Protein AF-A0A956R463-F1 (afdb_monomer_lite)

pLDDT: mean 82.13, std 21.45, range [27.27, 98.62]

Structure (mmCIF, N/CA/C/O backbone):
data_AF-A0A956R463-F1
#
_entry.id   AF-A0A956R463-F1
#
loop_
_atom_site.group_PDB
_atom_site.id
_atom_site.type_symbol
_atom_site.label_atom_id
_atom_site.label_alt_id
_atom_site.label_comp_id
_atom_site.label_asym_id
_atom_site.label_entity_id
_atom_site.label_seq_id
_atom_site.pdbx_PDB_ins_code
_atom_site.Cartn_x
_atom_site.Cartn_y
_atom_site.Cartn_z
_atom_site.occupancy
_atom_site.B_iso_or_equiv
_atom_site.auth_seq_id
_atom_site.auth_comp_id
_atom_site.auth_asym_id
_atom_site.auth_atom_id
_atom_site.pdbx_PDB_model_num
ATOM 1 N N . MET A 1 1 ? -8.756 42.811 19.055 1.00 34.25 1 MET A N 1
ATOM 2 C CA . MET A 1 1 ? -9.278 44.014 18.376 1.00 34.25 1 MET A CA 1
ATOM 3 C C . MET A 1 1 ? -8.684 44.028 16.980 1.00 34.25 1 MET A C 1
ATOM 5 O O . MET A 1 1 ? -7.535 43.642 16.830 1.00 34.25 1 MET A O 1
ATOM 9 N N . LEU A 1 2 ? -9.535 44.358 16.018 1.00 28.55 2 LEU A N 1
ATOM 10 C CA . LEU A 1 2 ? -9.405 44.335 14.563 1.00 28.55 2 LEU A CA 1
ATOM 11 C C . LEU A 1 2 ? -8.032 44.661 13.921 1.00 28.55 2 LEU A C 1
ATOM 13 O O . LEU A 1 2 ? -7.407 45.658 14.258 1.00 28.55 2 LEU A O 1
ATOM 17 N N . THR A 1 3 ? -7.716 43.845 12.905 1.00 27.41 3 THR A N 1
ATOM 18 C CA . THR A 1 3 ? -7.477 44.202 11.484 1.00 27.41 3 THR A CA 1
ATOM 19 C C . THR A 1 3 ? -6.174 44.887 11.031 1.00 27.41 3 THR A C 1
ATOM 21 O O . THR A 1 3 ? -5.878 46.024 11.374 1.00 27.41 3 THR A O 1
ATOM 24 N N . PHE A 1 4 ? -5.477 44.130 10.165 1.00 37.19 4 PHE A N 1
ATOM 25 C CA . PHE A 1 4 ? -4.727 44.429 8.927 1.00 37.19 4 PHE A CA 1
ATOM 26 C C . PHE A 1 4 ? -4.435 45.884 8.510 1.00 37.19 4 PHE A C 1
ATOM 28 O O . PHE A 1 4 ? -5.341 46.708 8.443 1.00 37.19 4 PHE A O 1
ATOM 35 N N . ALA A 1 5 ? -3.208 46.124 8.013 1.00 34.56 5 ALA A N 1
ATOM 36 C CA . ALA A 1 5 ? -2.881 46.174 6.567 1.00 34.56 5 ALA A CA 1
ATOM 37 C C . ALA A 1 5 ? -1.621 47.020 6.278 1.00 34.56 5 ALA A C 1
ATOM 39 O O . ALA A 1 5 ? -1.562 48.156 6.733 1.00 34.56 5 ALA A O 1
ATOM 40 N N . VAL A 1 6 ? -0.697 46.505 5.449 1.00 34.16 6 VAL A N 1
ATOM 41 C CA . VAL A 1 6 ? 0.136 47.218 4.439 1.00 34.16 6 VAL A CA 1
ATOM 42 C C . VAL A 1 6 ? 0.657 46.128 3.476 1.00 34.16 6 VAL A C 1
ATOM 44 O O . VAL A 1 6 ? 1.004 45.059 3.962 1.00 34.16 6 VAL A O 1
ATOM 47 N N . GLY A 1 7 ? 0.765 46.234 2.150 1.00 30.44 7 GLY A N 1
ATOM 48 C CA . GLY A 1 7 ? 0.534 47.268 1.133 1.00 30.44 7 GLY A CA 1
ATOM 49 C C . GLY A 1 7 ? 0.604 46.562 -0.243 1.00 30.44 7 GLY A C 1
ATOM 50 O O . GLY A 1 7 ? 1.206 45.501 -0.354 1.00 30.44 7 GLY A O 1
ATOM 51 N N . ALA A 1 8 ? -0.210 46.957 -1.220 1.00 33.50 8 ALA A N 1
ATOM 52 C CA . ALA A 1 8 ? 0.058 47.986 -2.234 1.00 33.50 8 ALA A CA 1
ATOM 53 C C . ALA A 1 8 ? 0.788 47.450 -3.487 1.00 33.50 8 ALA A C 1
ATOM 55 O O . ALA A 1 8 ? 1.978 47.155 -3.451 1.00 33.50 8 ALA A O 1
ATOM 56 N N . CYS A 1 9 ? 0.070 47.446 -4.615 1.00 30.03 9 CYS A N 1
ATOM 57 C CA . CYS A 1 9 ? 0.636 47.600 -5.953 1.00 30.03 9 CYS A CA 1
ATOM 58 C C . CYS A 1 9 ? -0.032 48.829 -6.578 1.00 30.03 9 CYS A C 1
ATOM 60 O O . CYS A 1 9 ? -1.258 48.899 -6.642 1.00 30.03 9 CYS A O 1
ATOM 62 N N . THR A 1 10 ? 0.769 49.800 -7.000 1.00 37.22 10 THR A N 1
ATOM 63 C CA . THR A 1 10 ? 0.340 50.911 -7.850 1.00 37.22 10 THR A CA 1
ATOM 64 C C . THR A 1 10 ? 1.183 50.865 -9.110 1.00 37.22 10 THR A C 1
ATOM 66 O O . THR A 1 10 ? 2.403 50.800 -9.000 1.00 37.22 10 THR A O 1
ATOM 69 N N . ASP A 1 11 ? 0.545 50.935 -10.272 1.00 35.34 11 ASP A N 1
ATOM 70 C CA . ASP A 1 11 ? 0.828 52.018 -11.207 1.00 35.34 11 ASP A CA 1
ATOM 71 C C . ASP A 1 11 ? -0.375 52.248 -12.127 1.00 35.34 11 ASP A C 1
ATOM 73 O O . AS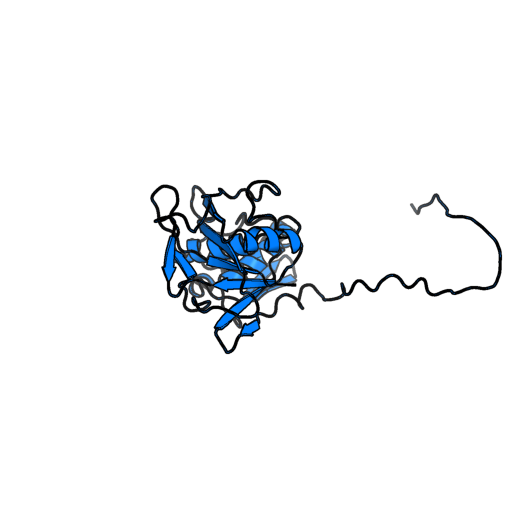P A 1 11 ? -1.105 51.335 -12.509 1.00 35.34 11 ASP A O 1
ATOM 77 N N . ASP A 1 12 ? -0.588 53.533 -12.363 1.00 38.62 12 ASP A N 1
ATOM 78 C CA . ASP A 1 12 ? -1.754 54.222 -12.895 1.00 38.62 12 ASP A CA 1
ATOM 79 C C . ASP A 1 12 ? -1.516 54.557 -14.373 1.00 38.62 12 ASP A C 1
ATOM 81 O O . ASP A 1 12 ? -0.477 55.125 -14.687 1.00 38.62 12 ASP A O 1
ATOM 85 N N . PHE A 1 13 ? -2.456 54.220 -15.262 1.00 36.94 13 PHE A N 1
ATOM 86 C CA . PHE A 1 13 ? -2.817 55.013 -16.447 1.00 36.94 13 PHE A CA 1
ATOM 87 C C . PHE A 1 13 ? -4.199 54.552 -16.930 1.00 36.94 13 PHE A C 1
ATOM 89 O O . PHE A 1 13 ? -4.360 53.480 -17.512 1.00 36.94 13 PHE A O 1
ATOM 96 N N . GLY A 1 14 ? -5.205 55.374 -16.633 1.00 39.56 14 GLY A N 1
ATOM 97 C CA . GLY A 1 14 ? -6.619 55.060 -16.800 1.00 39.56 14 GLY A CA 1
ATOM 98 C C . GLY A 1 14 ? -7.115 54.846 -18.232 1.00 39.56 14 GLY A C 1
ATOM 99 O O . GLY A 1 14 ? -6.913 55.684 -19.111 1.00 39.56 14 GLY A O 1
ATOM 100 N N . VAL A 1 15 ? -7.880 53.763 -18.380 1.00 36.75 15 VAL A N 1
ATOM 101 C CA . VAL A 1 15 ? -9.189 53.655 -19.051 1.00 36.75 15 VAL A CA 1
ATOM 102 C C . VAL A 1 15 ? -9.993 52.634 -18.214 1.00 36.75 15 VAL A C 1
ATOM 104 O O . VAL A 1 15 ? -9.395 51.702 -17.686 1.00 36.75 15 VAL A O 1
ATOM 107 N N . ASP A 1 16 ? -11.297 52.861 -18.019 1.00 36.81 16 ASP A N 1
ATOM 108 C CA . ASP A 1 16 ? -12.238 52.057 -17.205 1.00 36.81 16 ASP A CA 1
ATOM 109 C C . ASP A 1 16 ? -12.167 50.517 -17.415 1.00 36.81 16 ASP A C 1
ATOM 111 O O . ASP A 1 16 ? -11.658 50.059 -18.440 1.00 36.81 16 ASP A O 1
ATOM 115 N N . PRO A 1 17 ? -12.650 49.715 -16.436 1.00 41.72 17 PRO A N 1
ATOM 116 C CA . PRO A 1 17 ? -12.012 48.475 -16.003 1.00 41.72 17 PRO A CA 1
ATOM 117 C C . PRO A 1 17 ? -12.491 47.220 -16.745 1.00 41.72 17 PRO A C 1
ATOM 119 O O . PRO A 1 17 ? -13.556 47.205 -17.350 1.00 41.72 17 PRO A O 1
ATOM 122 N N . GLU A 1 18 ? -11.698 46.161 -16.561 1.00 46.16 18 GLU A N 1
ATOM 123 C CA . GLU A 1 18 ? -11.842 44.770 -17.024 1.00 46.16 18 GLU A CA 1
ATOM 124 C C . GLU A 1 18 ? -11.155 44.446 -18.359 1.00 46.16 18 GLU A C 1
ATOM 126 O O . GLU A 1 18 ? -11.778 44.374 -19.416 1.00 46.16 18 GLU A O 1
ATOM 131 N N . PRO A 1 19 ? -9.863 44.091 -18.320 1.00 36.53 19 PRO A N 1
ATOM 132 C CA . PRO A 1 19 ? -9.440 42.831 -18.880 1.00 36.53 19 PRO A CA 1
ATOM 133 C C . PRO A 1 19 ? -9.610 41.763 -17.798 1.00 36.53 19 PRO A C 1
ATOM 135 O O . PRO A 1 19 ? -9.016 41.849 -16.720 1.00 36.53 19 PRO A O 1
ATOM 138 N N . GLU A 1 20 ? -10.437 40.768 -18.094 1.00 42.28 20 GLU A N 1
ATOM 139 C CA . GLU A 1 20 ? -10.337 39.441 -17.506 1.00 42.28 20 GLU A CA 1
ATOM 140 C C . GLU A 1 20 ? -8.847 39.072 -17.491 1.00 42.28 20 GLU A C 1
ATOM 142 O O . GLU A 1 20 ? -8.223 38.830 -18.526 1.00 42.28 20 GLU A O 1
ATOM 147 N N . CYS A 1 21 ? -8.230 39.124 -16.310 1.00 33.53 21 CYS A N 1
ATOM 148 C CA . CYS A 1 21 ? -7.023 38.363 -16.081 1.00 33.53 21 CYS A CA 1
ATOM 149 C C . CYS A 1 21 ? -7.485 36.915 -16.176 1.00 33.53 21 CYS A C 1
ATOM 151 O O . CYS A 1 21 ? -7.942 36.362 -15.177 1.00 33.53 21 CYS A O 1
ATOM 153 N N . ASP A 1 22 ? -7.408 36.353 -17.384 1.00 33.19 22 ASP A N 1
ATOM 154 C CA . ASP A 1 22 ? -7.371 34.919 -17.636 1.00 33.19 22 ASP A CA 1
ATOM 155 C C . ASP A 1 22 ? -6.215 34.357 -16.801 1.00 33.19 22 ASP A C 1
ATOM 157 O O . ASP A 1 22 ? -5.077 34.177 -17.247 1.00 33.19 22 ASP A O 1
ATOM 161 N N . ALA A 1 23 ? -6.501 34.137 -15.522 1.00 34.78 23 ALA A N 1
ATOM 162 C CA . ALA A 1 23 ? -5.836 33.131 -14.747 1.00 34.78 23 ALA A CA 1
ATOM 163 C C . ALA A 1 23 ? -6.113 31.845 -15.511 1.00 34.78 23 ALA A C 1
ATOM 165 O O . ALA A 1 23 ? -7.257 31.407 -15.594 1.00 34.78 23 ALA A O 1
ATOM 166 N N . LEU A 1 24 ? -5.053 31.309 -16.118 1.00 31.05 24 LEU A N 1
ATOM 167 C CA . LEU A 1 24 ? -4.927 29.905 -16.468 1.00 31.05 24 LEU A CA 1
ATOM 168 C C . LEU A 1 24 ? -5.794 29.097 -15.508 1.00 31.05 24 LEU A C 1
ATOM 170 O O . LEU A 1 24 ? -5.459 28.992 -14.326 1.00 31.05 24 LEU A O 1
ATOM 174 N N . GLU A 1 25 ? -6.922 28.600 -16.011 1.00 29.89 25 GLU A N 1
ATOM 175 C CA . GLU A 1 25 ? -7.761 27.660 -15.294 1.00 29.89 25 GLU A CA 1
ATOM 176 C C . GLU A 1 25 ? -6.891 26.434 -15.021 1.00 29.89 25 GLU A C 1
ATOM 178 O O . GLU A 1 25 ? -6.767 25.513 -15.831 1.00 29.89 25 GLU A O 1
ATOM 183 N N . PHE A 1 26 ? -6.239 26.432 -13.861 1.00 30.80 26 PHE A N 1
ATOM 184 C CA . PHE A 1 26 ? -5.883 25.203 -13.196 1.00 30.80 26 PHE A CA 1
ATOM 185 C C . PHE A 1 26 ? -7.215 24.484 -13.016 1.00 30.80 26 PHE A C 1
ATOM 187 O O . PHE A 1 26 ? -8.065 24.914 -12.237 1.00 30.80 26 PHE A O 1
ATOM 194 N N . ARG A 1 27 ? -7.416 23.412 -13.785 1.00 34.59 27 ARG A N 1
ATOM 195 C CA . ARG A 1 27 ? -8.467 22.412 -13.578 1.00 34.59 27 ARG A CA 1
ATOM 196 C C . ARG A 1 27 ? -8.225 21.685 -12.246 1.00 34.59 27 ARG A C 1
ATOM 198 O O . ARG A 1 27 ? -7.971 20.490 -12.217 1.00 34.59 27 ARG A O 1
ATOM 205 N N . GLY A 1 28 ? -8.234 22.434 -11.152 1.00 37.50 28 GLY A N 1
ATOM 206 C CA . GLY A 1 28 ? -8.025 21.995 -9.781 1.00 37.50 28 GLY A CA 1
ATOM 207 C C . GLY A 1 28 ? -9.213 22.459 -8.959 1.00 37.50 28 GLY A C 1
ATOM 208 O O . GLY A 1 28 ? -9.111 23.389 -8.168 1.00 37.50 28 GLY A O 1
ATOM 209 N N . GLY A 1 29 ? -10.363 21.861 -9.242 1.00 27.27 29 GLY A N 1
ATOM 210 C CA . GLY A 1 29 ? -11.610 22.080 -8.517 1.00 27.27 29 GLY A CA 1
ATOM 211 C C . GLY A 1 29 ? -12.419 20.795 -8.373 1.00 27.27 29 GLY A C 1
ATOM 212 O O . GLY A 1 29 ? -13.628 20.873 -8.193 1.00 27.27 29 GLY A O 1
ATOM 213 N N . GLY A 1 30 ? -11.766 19.635 -8.490 1.00 28.91 30 GLY A N 1
ATOM 214 C CA . GLY A 1 30 ? -12.340 18.380 -8.028 1.00 28.91 30 GLY A CA 1
ATOM 215 C C . GLY A 1 30 ? -12.241 18.357 -6.509 1.00 28.91 30 GLY A C 1
ATOM 216 O O . GLY A 1 30 ? -11.185 18.640 -5.942 1.00 28.91 30 GLY A O 1
ATOM 217 N N . SER A 1 31 ? -13.353 18.075 -5.844 1.00 35.00 31 SER A N 1
ATOM 218 C CA . SER A 1 31 ? -13.329 17.653 -4.444 1.00 35.00 31 SER A CA 1
ATOM 219 C C . SER A 1 31 ? -12.374 16.454 -4.315 1.00 35.00 31 SER A C 1
ATOM 221 O O . SER A 1 31 ? -12.309 15.659 -5.249 1.00 35.00 31 SER A O 1
ATOM 223 N N . ALA A 1 32 ? -11.700 16.258 -3.174 1.00 39.81 32 ALA A N 1
ATOM 224 C CA . ALA A 1 32 ? -10.858 15.074 -2.881 1.00 39.81 32 ALA A CA 1
ATOM 225 C C . ALA A 1 32 ? -11.591 13.713 -3.041 1.00 39.81 32 ALA A C 1
ATOM 227 O O . ALA A 1 32 ? -11.034 12.641 -2.843 1.00 39.81 32 ALA A O 1
ATOM 228 N N . THR A 1 33 ? -12.879 13.761 -3.372 1.00 40.34 33 THR A N 1
ATOM 229 C CA . THR A 1 33 ? -13.778 12.652 -3.684 1.00 40.34 33 THR A CA 1
ATOM 230 C C . THR A 1 33 ? -13.789 12.256 -5.169 1.00 40.34 33 THR A C 1
ATOM 232 O O . THR A 1 33 ? -14.198 11.145 -5.470 1.00 40.34 33 THR A O 1
ATOM 235 N N . GLU A 1 34 ? -13.355 13.106 -6.111 1.00 40.47 34 GLU A N 1
ATOM 236 C CA . GLU A 1 34 ? -13.444 12.818 -7.564 1.00 40.47 34 GLU A CA 1
ATOM 237 C C . GLU A 1 34 ? -12.242 12.012 -8.108 1.00 40.47 34 GLU A C 1
ATOM 239 O O . GLU A 1 34 ? -12.313 11.413 -9.178 1.00 40.47 34 GLU A O 1
ATOM 244 N N . THR A 1 35 ? -11.139 11.952 -7.358 1.00 41.44 35 THR A N 1
ATOM 245 C CA . THR A 1 35 ? -9.895 11.213 -7.659 1.00 41.44 35 THR A CA 1
ATOM 246 C C . THR A 1 35 ? -9.824 9.832 -6.994 1.00 41.44 35 THR A C 1
ATOM 248 O O . THR A 1 35 ? -8.805 9.143 -7.088 1.00 41.44 35 THR A O 1
ATOM 251 N N . ARG A 1 36 ? -10.905 9.402 -6.332 1.00 51.25 36 ARG A N 1
ATOM 252 C CA . ARG A 1 36 ? -10.952 8.163 -5.538 1.00 51.25 36 ARG A CA 1
ATOM 253 C C . ARG A 1 36 ? -11.916 7.100 -6.054 1.00 51.25 36 ARG A C 1
ATOM 255 O O . ARG A 1 36 ? -11.929 6.008 -5.501 1.00 51.25 36 ARG A O 1
ATOM 262 N N . ASP A 1 37 ? -12.646 7.359 -7.138 1.00 46.94 37 ASP A N 1
ATOM 263 C CA . ASP 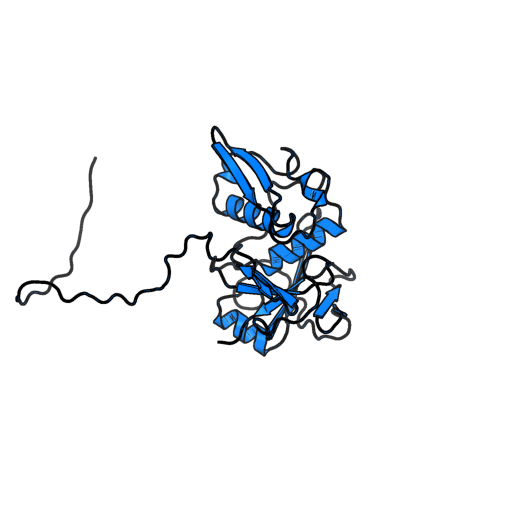A 1 37 ? -13.403 6.307 -7.817 1.00 46.94 37 ASP A CA 1
ATOM 264 C C . ASP A 1 37 ? -12.423 5.339 -8.506 1.00 46.94 37 ASP A C 1
ATOM 266 O O . ASP A 1 37 ? -11.712 5.745 -9.433 1.00 46.94 37 ASP A O 1
ATOM 270 N N . PRO A 1 38 ? -12.345 4.061 -8.088 1.00 55.41 38 PRO A N 1
ATOM 271 C CA . PRO A 1 38 ? -11.501 3.098 -8.756 1.00 55.41 38 PRO A CA 1
ATOM 272 C C . PRO A 1 38 ? -12.094 2.837 -10.134 1.00 55.41 38 PRO A C 1
ATOM 274 O O . PRO A 1 38 ? -13.245 2.416 -10.274 1.00 55.41 38 PRO A O 1
ATOM 277 N N . GLY A 1 39 ? -11.298 3.038 -11.175 1.00 57.91 39 GLY A N 1
ATOM 278 C CA . GLY A 1 39 ? -11.610 2.426 -12.453 1.00 57.91 39 GLY A CA 1
ATOM 279 C C . GLY A 1 39 ? -11.053 1.012 -12.475 1.00 57.91 39 GLY A C 1
ATOM 280 O O . GLY A 1 39 ? -9.852 0.793 -12.326 1.00 57.91 39 GLY A O 1
ATOM 281 N N . GLY A 1 40 ? -11.928 0.035 -12.679 1.00 56.31 40 GLY A N 1
ATOM 282 C CA . GLY A 1 40 ? -11.518 -1.258 -13.211 1.00 56.31 40 GLY A CA 1
ATOM 283 C C . GLY A 1 40 ? -11.502 -1.170 -14.731 1.00 56.31 40 GLY A C 1
ATOM 284 O O . GLY A 1 40 ? -12.496 -0.754 -15.332 1.00 56.31 40 GLY A O 1
ATOM 285 N N . ASP A 1 41 ? -10.398 -1.549 -15.368 1.00 53.41 41 ASP A N 1
ATOM 286 C CA . ASP A 1 41 ? -10.434 -1.802 -16.807 1.00 53.41 41 ASP A CA 1
ATOM 287 C C . ASP A 1 41 ? -11.215 -3.112 -17.047 1.00 53.41 41 ASP A C 1
ATOM 289 O O . ASP A 1 41 ? -10.903 -4.116 -16.395 1.00 53.41 41 ASP A O 1
ATOM 293 N N . PRO A 1 42 ? -12.219 -3.158 -17.947 1.00 51.16 42 PRO A N 1
ATOM 294 C CA . PRO A 1 42 ? -12.858 -4.416 -18.341 1.00 51.16 42 PRO A CA 1
ATOM 295 C C . PRO A 1 42 ? -11.862 -5.484 -18.827 1.00 51.16 42 PRO A C 1
ATOM 297 O O . PRO A 1 42 ? -12.167 -6.674 -18.721 1.00 51.16 42 PRO A O 1
ATOM 300 N N . ASP A 1 43 ? -10.685 -5.075 -19.312 1.00 49.72 43 ASP A N 1
ATOM 301 C CA . ASP A 1 43 ? -9.622 -5.959 -19.797 1.00 49.72 43 ASP A CA 1
ATOM 302 C C . ASP A 1 43 ? -8.544 -6.278 -18.732 1.00 49.72 43 ASP A C 1
ATOM 304 O O . ASP A 1 43 ? -7.651 -7.095 -18.979 1.00 49.72 43 ASP A O 1
ATOM 308 N N . GLY A 1 44 ? -8.663 -5.711 -17.522 1.00 54.06 44 GLY A N 1
ATOM 309 C CA . GLY A 1 44 ? -7.851 -6.045 -16.350 1.00 54.06 44 GLY A CA 1
ATOM 310 C C . GLY A 1 44 ? -7.012 -4.894 -15.779 1.00 54.06 44 GLY A C 1
ATOM 311 O O . GLY A 1 44 ? -6.462 -4.062 -16.497 1.00 54.06 44 GLY A O 1
ATOM 312 N N . GLY A 1 45 ? -6.869 -4.893 -14.452 1.00 63.69 45 GLY A N 1
ATOM 313 C CA . GLY A 1 45 ? -6.080 -3.925 -13.687 1.00 63.69 45 GLY A CA 1
ATOM 314 C C . GLY A 1 45 ? -6.952 -2.919 -12.932 1.00 63.69 45 GLY A C 1
ATOM 315 O O . GLY A 1 45 ? -7.859 -2.309 -13.498 1.00 63.69 45 GLY A O 1
ATOM 316 N N . LEU A 1 46 ? -6.657 -2.766 -11.641 1.00 83.38 46 LEU A N 1
ATOM 317 C CA . LEU A 1 46 ? -7.245 -1.763 -10.756 1.00 83.38 46 LEU A CA 1
ATOM 318 C C . LEU A 1 46 ? -6.399 -0.492 -10.822 1.00 83.38 46 LEU A C 1
ATOM 320 O O . LEU A 1 46 ? -5.174 -0.585 -10.759 1.00 83.38 46 LEU A O 1
ATOM 324 N N . TRP A 1 47 ? -7.013 0.684 -10.899 1.00 82.50 47 TRP A N 1
ATOM 325 C CA . TRP A 1 47 ? -6.304 1.942 -10.676 1.00 82.50 47 TRP A CA 1
ATOM 326 C C . TRP A 1 47 ? -7.053 2.855 -9.718 1.00 82.50 47 TRP A C 1
ATOM 328 O O . TRP A 1 47 ? -8.277 2.797 -9.628 1.00 82.50 47 TRP A O 1
ATOM 338 N N . LEU A 1 48 ? -6.302 3.665 -8.973 1.00 87.62 48 LEU A N 1
ATOM 339 C CA . LEU A 1 48 ? -6.825 4.545 -7.926 1.00 87.62 48 LEU A CA 1
ATOM 340 C C . LEU A 1 48 ? -5.822 5.651 -7.572 1.00 87.62 48 LEU A C 1
ATOM 342 O O . LEU A 1 48 ? -4.664 5.599 -7.994 1.00 87.62 48 LEU A O 1
ATOM 346 N N . GLY A 1 49 ? -6.266 6.651 -6.809 1.00 82.38 49 GLY A N 1
ATOM 347 C CA . GLY A 1 49 ? -5.430 7.756 -6.339 1.00 82.38 49 GLY A CA 1
ATOM 348 C C . GLY A 1 49 ? -4.460 7.365 -5.215 1.00 82.38 49 GLY A C 1
ATOM 349 O O . GLY A 1 49 ? -4.795 6.609 -4.292 1.00 82.38 49 GLY A O 1
ATOM 350 N N . ASN A 1 50 ? -3.242 7.896 -5.284 1.00 85.31 50 ASN A N 1
ATOM 351 C CA . ASN A 1 50 ? -2.307 7.962 -4.159 1.00 85.31 50 ASN A CA 1
ATOM 352 C C . ASN A 1 50 ? -2.406 9.325 -3.448 1.00 85.31 50 ASN A C 1
ATOM 354 O O . ASN A 1 50 ? -3.195 10.168 -3.855 1.00 85.31 50 ASN A O 1
ATOM 358 N N . GLY A 1 51 ? -1.570 9.549 -2.432 1.00 86.38 51 GLY A N 1
ATOM 359 C CA . GLY A 1 51 ? -1.506 10.841 -1.734 1.00 86.38 51 GLY A CA 1
ATOM 360 C C . GLY A 1 51 ? -1.222 10.730 -0.239 1.00 86.38 51 GLY A C 1
ATOM 361 O O . GLY A 1 51 ? -1.111 11.745 0.440 1.00 86.38 51 GLY A O 1
ATOM 362 N N . LEU A 1 52 ? -1.081 9.509 0.287 1.00 90.44 52 LEU A N 1
ATOM 363 C CA . LEU A 1 52 ? -0.756 9.286 1.689 1.00 90.44 52 LEU A CA 1
ATOM 364 C C . LEU A 1 52 ? 0.643 9.839 1.991 1.00 90.44 52 LEU A C 1
ATOM 366 O O . LEU A 1 52 ? 1.640 9.307 1.518 1.00 90.44 52 LEU A O 1
ATOM 370 N N . GLU A 1 53 ? 0.746 10.910 2.767 1.00 89.25 53 GLU A N 1
ATOM 371 C CA . GLU A 1 53 ? 2.050 11.532 3.040 1.00 89.25 53 GLU A CA 1
ATOM 372 C C . GLU A 1 53 ? 2.917 10.691 3.985 1.00 89.25 53 GLU A C 1
ATOM 374 O O . GLU A 1 53 ? 4.140 10.660 3.851 1.00 89.25 53 GLU A O 1
ATOM 379 N N . ASN A 1 54 ? 2.281 10.003 4.938 1.00 88.56 54 ASN A N 1
ATOM 380 C CA . ASN A 1 54 ? 2.944 9.211 5.965 1.00 88.56 54 ASN A CA 1
ATOM 381 C C . ASN A 1 54 ? 2.182 7.896 6.212 1.00 88.56 54 ASN A C 1
ATOM 383 O O . ASN A 1 54 ? 1.054 7.944 6.701 1.00 88.56 54 ASN A O 1
ATOM 387 N N . PRO A 1 55 ? 2.784 6.725 5.939 1.00 90.81 55 PRO A N 1
ATOM 388 C CA . PRO A 1 55 ? 2.143 5.430 6.150 1.00 90.81 55 PRO A CA 1
ATOM 389 C C . PRO A 1 55 ? 2.339 4.867 7.565 1.00 90.81 55 PRO A C 1
ATOM 391 O O . PRO A 1 55 ? 2.144 3.676 7.778 1.00 90.81 55 PRO A O 1
ATOM 394 N N . THR A 1 56 ? 2.767 5.670 8.540 1.00 90.06 56 THR A N 1
ATOM 395 C CA . THR A 1 56 ? 2.908 5.207 9.930 1.00 90.06 56 THR A CA 1
ATOM 396 C C . THR A 1 56 ? 1.538 4.885 10.516 1.00 90.06 56 THR A C 1
ATOM 398 O O . THR A 1 56 ? 0.698 5.765 10.609 1.00 90.06 56 THR A O 1
ATOM 401 N N . VAL A 1 57 ? 1.323 3.644 10.949 1.00 91.19 57 VAL A N 1
ATOM 402 C CA . VAL A 1 57 ? 0.010 3.094 11.343 1.00 91.19 57 VAL A CA 1
ATOM 403 C C . VAL A 1 57 ? -0.361 3.338 12.816 1.00 91.19 57 VAL A C 1
ATOM 405 O O . VAL A 1 57 ? -0.902 2.466 13.498 1.00 91.19 57 VAL A O 1
ATOM 408 N N . ASP A 1 58 ? -0.055 4.529 13.332 1.00 86.38 58 ASP A N 1
ATOM 409 C CA . ASP A 1 58 ? -0.350 4.883 14.723 1.00 86.38 58 ASP A CA 1
ATOM 410 C C . ASP A 1 58 ? -1.867 4.890 14.994 1.00 86.38 58 ASP A C 1
ATOM 412 O O . ASP A 1 58 ? -2.668 5.396 14.209 1.00 86.38 58 ASP A O 1
ATOM 416 N N . GLY A 1 59 ? -2.275 4.339 16.143 1.00 87.50 59 GLY A N 1
ATOM 417 C CA . GLY A 1 59 ? -3.686 4.294 16.553 1.00 87.50 59 GLY A CA 1
ATOM 418 C C . GLY A 1 59 ? -4.497 3.118 15.997 1.00 87.50 59 GLY A C 1
ATOM 419 O O . GLY A 1 59 ? -5.708 3.068 16.230 1.00 87.50 59 GLY A O 1
ATOM 420 N N . VAL A 1 60 ? -3.839 2.166 15.329 1.00 93.94 60 VAL A N 1
ATOM 421 C CA . VAL A 1 60 ? -4.437 0.929 14.809 1.00 93.94 60 VAL A CA 1
ATOM 422 C C . VAL A 1 60 ? -3.826 -0.276 15.523 1.00 93.94 60 VAL A C 1
ATOM 424 O O . VAL A 1 60 ? -2.605 -0.370 15.656 1.00 93.94 60 VAL A O 1
ATOM 427 N N . ASN A 1 61 ? -4.661 -1.207 15.983 1.00 95.50 61 ASN A N 1
ATOM 428 C CA . ASN A 1 61 ? -4.222 -2.467 16.575 1.00 95.50 61 ASN A CA 1
ATOM 429 C C . ASN A 1 61 ? -4.693 -3.646 15.707 1.00 95.50 61 ASN A C 1
ATOM 431 O O . ASN A 1 61 ? -5.894 -3.913 15.665 1.00 95.50 61 ASN A O 1
ATOM 435 N N . PRO A 1 62 ? -3.781 -4.394 15.061 1.00 96.88 62 PRO A N 1
ATOM 436 C CA . PRO A 1 62 ? -4.163 -5.521 14.213 1.00 96.88 62 PRO A CA 1
ATOM 437 C C . PRO A 1 62 ? -4.756 -6.705 14.996 1.00 96.88 62 PRO A C 1
ATOM 439 O O . PRO A 1 62 ? -5.349 -7.590 14.392 1.00 96.88 62 PRO A O 1
ATOM 442 N N . GLU A 1 63 ? -4.644 -6.747 16.330 1.00 97.38 63 GLU A N 1
ATOM 443 C CA . GLU A 1 63 ? -5.222 -7.823 17.155 1.00 97.38 63 GLU A CA 1
ATOM 444 C C . GLU A 1 63 ? -6.758 -7.742 17.290 1.00 97.38 63 GLU A C 1
ATOM 446 O O . GLU A 1 63 ? -7.372 -8.621 17.902 1.00 97.38 63 GLU A O 1
ATOM 451 N N . HIS A 1 64 ? -7.388 -6.703 16.731 1.00 97.50 64 HIS A N 1
ATOM 452 C CA . HIS A 1 64 ? -8.829 -6.469 16.786 1.00 97.50 64 HIS A CA 1
ATOM 453 C C . HIS A 1 64 ? -9.366 -5.942 15.447 1.00 97.50 64 HIS A C 1
ATOM 455 O O . HIS A 1 64 ? -8.632 -5.318 14.679 1.00 97.50 64 HIS A O 1
ATOM 461 N N . GLY A 1 65 ? -10.661 -6.161 15.200 1.00 97.25 65 GLY A N 1
ATOM 462 C CA . GLY A 1 65 ? -11.359 -5.633 14.027 1.00 97.25 65 GLY A CA 1
ATOM 463 C C . GLY A 1 65 ? -11.420 -4.109 14.018 1.00 97.25 65 GLY A C 1
ATOM 464 O O . GLY A 1 65 ? -11.584 -3.473 15.064 1.00 97.25 65 GLY A O 1
ATOM 465 N N . LEU A 1 66 ? -11.323 -3.512 12.832 1.00 96.50 66 LEU A N 1
ATOM 466 C CA . LEU A 1 66 ? -11.349 -2.063 12.628 1.00 96.50 66 LEU A CA 1
ATOM 467 C C . LEU A 1 66 ? -12.650 -1.431 13.136 1.00 96.50 66 LEU A C 1
ATOM 469 O O . LEU A 1 66 ? -12.629 -0.288 13.595 1.00 96.50 66 LEU A O 1
ATOM 473 N N . ASN A 1 67 ? -13.770 -2.161 13.138 1.00 94.12 67 ASN A N 1
ATOM 474 C CA . ASN A 1 67 ? -15.030 -1.678 13.705 1.00 94.12 67 ASN A CA 1
ATOM 475 C C . ASN A 1 67 ? -14.987 -1.508 15.231 1.00 94.12 67 ASN A C 1
ATOM 477 O O . ASN A 1 67 ? -15.784 -0.741 15.775 1.00 94.12 67 ASN A O 1
ATOM 481 N N . THR A 1 68 ? -14.050 -2.138 15.947 1.00 93.19 68 THR A N 1
ATOM 482 C CA . THR A 1 68 ? -13.975 -2.007 17.409 1.00 93.19 68 THR A CA 1
ATOM 483 C C . THR A 1 68 ? -13.128 -0.801 17.839 1.00 93.19 68 THR A C 1
ATOM 485 O O . THR A 1 68 ? -12.215 -0.387 17.115 1.00 93.19 68 THR A O 1
ATOM 488 N N . PRO A 1 69 ? -13.393 -0.208 19.019 1.00 89.81 69 PRO A N 1
ATOM 489 C CA . PRO A 1 69 ? -12.554 0.862 19.565 1.00 89.81 69 PRO A CA 1
ATOM 490 C C . PRO A 1 69 ? -11.105 0.431 19.837 1.00 89.81 69 PRO A C 1
ATOM 492 O O . PRO A 1 69 ? -10.210 1.276 19.867 1.00 89.81 69 PRO A O 1
ATOM 495 N N . GLU A 1 70 ? -10.872 -0.865 20.071 1.00 92.12 70 GLU A N 1
ATOM 496 C CA . GLU A 1 70 ? -9.538 -1.431 20.270 1.00 92.12 70 GLU A CA 1
ATOM 497 C C . GLU A 1 70 ? -8.758 -1.567 18.961 1.00 92.12 70 GLU A C 1
ATOM 499 O O . GLU A 1 70 ? -7.548 -1.356 18.989 1.00 92.12 70 GLU A O 1
ATOM 504 N N . GLY A 1 71 ? -9.422 -1.911 17.850 1.00 92.94 71 GLY A N 1
ATOM 505 C CA . GLY A 1 71 ? -8.780 -2.097 16.544 1.00 92.94 71 GLY A CA 1
ATOM 506 C C . GLY A 1 71 ? -8.458 -0.787 15.837 1.00 92.94 71 GLY A C 1
ATOM 507 O O . GLY A 1 71 ? -7.365 -0.633 15.298 1.00 92.94 71 GLY A O 1
ATOM 508 N N . MET A 1 72 ? -9.362 0.192 15.901 1.00 92.31 72 MET A N 1
ATOM 509 C CA . MET A 1 72 ? -9.128 1.535 15.367 1.00 92.31 72 MET A CA 1
ATOM 510 C C . MET A 1 72 ? -9.639 2.588 16.345 1.00 92.31 72 MET A C 1
ATOM 512 O O . MET A 1 72 ? -10.836 2.643 16.657 1.00 92.31 72 MET A O 1
ATOM 516 N N . ALA A 1 73 ? -8.713 3.417 16.832 1.00 84.00 73 ALA A N 1
ATOM 517 C CA . ALA A 1 73 ? -8.973 4.358 17.908 1.00 84.00 73 ALA A CA 1
ATOM 518 C C . ALA A 1 73 ? -10.032 5.410 17.532 1.00 84.00 73 ALA A C 1
ATOM 520 O O . ALA A 1 73 ? -9.893 6.150 16.566 1.00 84.00 73 ALA A O 1
ATOM 521 N N . GLU A 1 74 ? -11.046 5.558 18.385 1.00 76.06 74 GLU A N 1
ATOM 522 C CA . GLU A 1 74 ? -12.126 6.556 18.258 1.00 76.06 74 GLU A CA 1
ATOM 523 C C . GLU A 1 74 ? -11.754 7.935 18.822 1.00 76.06 74 GLU A C 1
ATOM 525 O O . GLU A 1 74 ? -12.607 8.785 19.084 1.00 76.06 74 GLU A O 1
ATOM 530 N N . ARG A 1 75 ? -10.471 8.174 19.104 1.00 70.00 75 ARG A N 1
ATOM 531 C CA . ARG A 1 75 ? -10.093 9.395 19.807 1.00 70.00 75 ARG A CA 1
ATOM 532 C C . ARG A 1 75 ? -10.167 10.591 18.866 1.00 70.00 75 ARG A C 1
ATOM 534 O O . ARG A 1 75 ? -9.508 10.620 17.832 1.00 70.00 75 ARG A O 1
ATOM 541 N N . GLY A 1 76 ? -10.937 11.600 19.262 1.00 61.88 76 GLY A N 1
ATOM 542 C CA . GLY A 1 76 ? -11.121 12.798 18.447 1.00 61.88 76 GLY A CA 1
ATOM 543 C C . GLY A 1 76 ? -9.883 13.674 18.283 1.00 61.88 76 GLY A C 1
ATOM 544 O O . GLY A 1 76 ? -9.853 14.484 17.367 1.00 61.88 76 GLY A O 1
ATOM 545 N N . ASP A 1 77 ? -8.856 13.507 19.117 1.00 66.25 77 ASP A N 1
ATOM 546 C CA . ASP A 1 77 ? -7.546 14.132 18.903 1.00 66.25 77 ASP A CA 1
ATOM 547 C C . ASP A 1 77 ? -6.760 13.464 17.764 1.00 66.25 77 ASP A C 1
ATOM 549 O O . ASP A 1 77 ? -6.066 14.164 17.035 1.00 66.25 77 ASP A O 1
ATOM 553 N N . LEU A 1 78 ? -6.903 12.147 17.577 1.00 70.94 78 LEU A N 1
ATOM 554 C CA . LEU A 1 78 ? -6.306 11.415 16.459 1.00 70.94 78 LEU A CA 1
ATOM 555 C C . LEU A 1 78 ? -7.126 11.594 15.180 1.00 70.94 78 LEU A C 1
ATOM 557 O O . LEU A 1 78 ? -6.599 12.044 14.177 1.00 70.94 78 LEU A O 1
ATOM 561 N N . LEU A 1 79 ? -8.430 11.324 15.200 1.00 74.25 79 LEU A N 1
ATOM 562 C CA . LEU A 1 79 ? -9.259 11.411 13.986 1.00 74.25 79 LEU A CA 1
ATOM 563 C C . LEU A 1 79 ? -9.589 12.853 13.557 1.00 74.25 79 LEU A C 1
ATOM 565 O O . LEU A 1 79 ? -10.034 13.075 12.431 1.00 74.25 79 LEU A O 1
ATOM 569 N N . GLY A 1 80 ? -9.382 13.828 14.446 1.00 69.00 80 GLY A N 1
ATOM 570 C CA . GLY A 1 80 ? -9.464 15.256 14.132 1.00 69.00 80 GLY A CA 1
ATOM 571 C C . GLY A 1 80 ? -8.183 15.829 13.516 1.00 69.00 80 GLY A C 1
ATOM 572 O O . GLY A 1 80 ? -8.215 16.943 12.994 1.00 69.00 80 GLY A O 1
ATOM 573 N N . ASP A 1 81 ? -7.066 15.095 13.566 1.00 81.31 81 ASP A N 1
ATOM 574 C CA . ASP A 1 81 ? -5.833 15.439 12.861 1.00 81.31 81 ASP A CA 1
ATOM 575 C C . ASP A 1 81 ? -5.937 15.015 11.390 1.00 81.31 81 ASP A C 1
ATOM 577 O O . ASP A 1 81 ? -6.264 13.872 11.073 1.00 81.31 81 ASP A O 1
ATOM 581 N N . THR A 1 82 ? -5.659 15.936 10.468 1.00 80.62 82 THR A N 1
ATOM 582 C CA . THR A 1 82 ? -5.841 15.701 9.027 1.00 80.62 82 THR A CA 1
ATOM 583 C C . THR A 1 82 ? -4.958 14.578 8.490 1.00 80.62 82 THR A C 1
ATOM 585 O O . THR A 1 82 ? -5.377 13.867 7.580 1.00 80.62 82 THR A O 1
ATOM 588 N N . HIS A 1 83 ? -3.759 14.385 9.051 1.00 81.81 83 HIS A N 1
ATOM 589 C CA . HIS A 1 83 ? -2.849 13.334 8.594 1.00 81.81 83 HIS A CA 1
ATOM 590 C C . HIS A 1 83 ? -3.317 11.953 9.057 1.00 81.81 83 HIS A C 1
ATOM 592 O O . HIS A 1 83 ? -3.334 11.015 8.262 1.00 81.81 83 HIS A O 1
ATOM 598 N N . HIS A 1 84 ? -3.752 11.831 10.311 1.00 83.94 84 HIS A N 1
ATOM 599 C CA . HIS A 1 84 ? -4.330 10.587 10.822 1.00 83.94 84 HIS A CA 1
ATOM 600 C C . HIS A 1 84 ? -5.671 10.259 10.166 1.00 83.94 84 HIS A C 1
ATOM 602 O O . HIS A 1 84 ? -5.928 9.096 9.872 1.00 83.94 84 HIS A O 1
ATOM 608 N N . HIS A 1 85 ? -6.511 11.260 9.886 1.00 88.50 85 HIS A N 1
ATOM 609 C CA . HIS A 1 85 ? -7.748 11.046 9.136 1.00 88.50 85 HIS A CA 1
ATOM 610 C C . HIS A 1 85 ? -7.456 10.459 7.752 1.00 88.50 85 HIS A C 1
ATOM 612 O O . HIS A 1 85 ? -8.044 9.443 7.388 1.00 88.50 85 HIS A O 1
ATOM 618 N N . ALA A 1 86 ? -6.514 11.058 7.013 1.00 89.25 86 ALA A N 1
ATOM 619 C CA . ALA A 1 86 ? -6.093 10.536 5.718 1.00 89.25 86 ALA A CA 1
ATOM 620 C C . ALA A 1 86 ? -5.552 9.106 5.856 1.00 89.25 86 ALA A C 1
ATOM 622 O O . ALA A 1 86 ? -5.969 8.220 5.123 1.00 89.25 86 ALA A O 1
ATOM 623 N N . LEU A 1 87 ? -4.688 8.837 6.837 1.00 92.12 87 LEU A N 1
ATOM 624 C CA . LEU A 1 87 ? -4.200 7.483 7.096 1.00 92.12 87 LEU A CA 1
ATOM 625 C C . LEU A 1 87 ? -5.340 6.472 7.296 1.00 92.12 87 LEU A C 1
ATOM 627 O O . LEU A 1 87 ? -5.293 5.407 6.685 1.00 92.12 87 LEU A O 1
ATOM 631 N N . MET A 1 88 ? -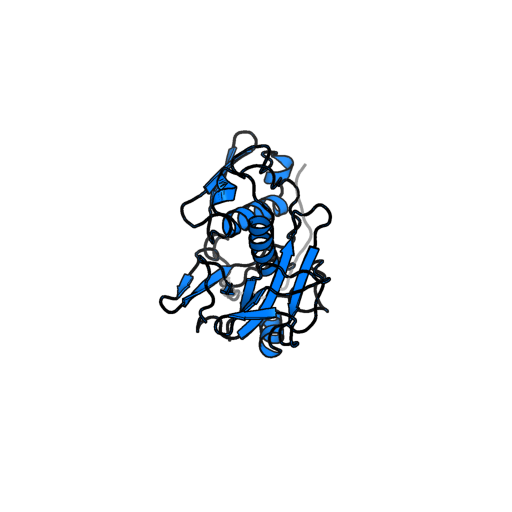6.352 6.788 8.113 1.00 93.75 88 MET A N 1
ATOM 632 C CA . MET A 1 88 ? -7.487 5.882 8.343 1.00 93.75 88 MET A CA 1
ATOM 633 C C . MET A 1 88 ? -8.320 5.669 7.081 1.00 93.75 88 MET A C 1
ATOM 635 O O . MET A 1 88 ? -8.738 4.548 6.811 1.00 93.75 88 MET A O 1
ATOM 639 N N . GLU A 1 89 ? -8.517 6.715 6.282 1.00 93.50 89 GLU A N 1
ATOM 640 C CA . GLU A 1 89 ? -9.192 6.607 4.991 1.00 93.50 89 GLU A CA 1
ATOM 641 C C . GLU A 1 89 ? -8.434 5.654 4.055 1.00 93.50 89 GLU A C 1
ATOM 643 O O . GLU A 1 89 ? -8.989 4.650 3.619 1.00 93.50 89 GLU A O 1
ATOM 648 N N . TYR A 1 90 ? -7.133 5.876 3.844 1.00 95.56 90 TYR A N 1
ATOM 649 C CA . TYR A 1 90 ? -6.302 5.003 3.008 1.00 95.56 90 TYR A CA 1
ATOM 650 C C . TYR A 1 90 ? -6.211 3.568 3.554 1.00 95.56 90 TYR A C 1
ATOM 652 O O . TYR A 1 90 ? -6.160 2.619 2.768 1.00 95.56 90 TYR A O 1
ATOM 660 N N . LEU A 1 91 ? -6.196 3.395 4.880 1.00 97.25 91 LEU A N 1
ATOM 661 C CA . LEU A 1 91 ? -6.202 2.091 5.543 1.00 97.25 91 LEU A CA 1
ATOM 662 C C . LEU A 1 91 ? -7.486 1.321 5.238 1.00 97.25 91 LEU A C 1
ATOM 664 O O . LEU A 1 91 ? -7.407 0.176 4.792 1.00 97.25 91 LEU A O 1
ATOM 668 N N . VAL A 1 92 ? -8.646 1.944 5.454 1.00 97.31 92 VAL A N 1
ATOM 669 C CA . VAL A 1 92 ? -9.952 1.313 5.225 1.00 97.31 92 VAL A CA 1
ATOM 670 C C . VAL A 1 92 ? -10.165 1.041 3.739 1.00 97.31 92 VAL A C 1
ATOM 672 O O . VAL A 1 92 ? -10.595 -0.054 3.387 1.00 97.31 92 VAL A O 1
ATOM 675 N N . GLU A 1 93 ? -9.764 1.959 2.860 1.00 96.56 93 GLU A N 1
ATOM 676 C CA . GLU A 1 93 ? -9.792 1.742 1.414 1.00 96.56 93 GLU A CA 1
ATOM 677 C C . GLU A 1 93 ? -8.913 0.550 0.998 1.00 96.56 93 GLU A C 1
ATOM 679 O O . GLU A 1 93 ? -9.314 -0.247 0.155 1.00 96.56 93 GLU A O 1
ATOM 684 N N . CYS A 1 94 ? -7.717 0.391 1.574 1.00 97.75 94 CYS A N 1
ATOM 685 C CA . CYS A 1 94 ? -6.841 -0.745 1.278 1.00 97.75 94 CYS A CA 1
ATOM 686 C C . CYS A 1 94 ? -7.379 -2.071 1.843 1.00 97.75 94 CYS A C 1
ATOM 688 O O . CYS A 1 94 ? -7.310 -3.100 1.165 1.00 97.75 94 CYS A O 1
ATOM 690 N N . ALA A 1 95 ? -7.898 -2.058 3.073 1.00 98.06 95 ALA A N 1
ATOM 691 C CA . ALA A 1 95 ? -8.342 -3.257 3.776 1.00 98.06 95 ALA A CA 1
ATOM 692 C C . ALA A 1 95 ? -9.699 -3.758 3.269 1.00 98.06 95 ALA A C 1
ATOM 694 O O . ALA A 1 95 ? -9.833 -4.936 2.944 1.00 98.06 95 ALA A O 1
ATOM 695 N N . LEU A 1 96 ? -10.692 -2.876 3.153 1.00 97.69 96 LEU A N 1
ATOM 696 C CA . LEU A 1 96 ? -12.076 -3.262 2.892 1.00 97.69 96 LEU A CA 1
ATOM 697 C C . LEU A 1 96 ? -12.458 -3.080 1.422 1.00 97.69 96 LEU A C 1
ATOM 699 O O . LEU A 1 96 ? -11.954 -2.168 0.764 1.00 97.69 96 LEU A O 1
ATOM 703 N N . PRO A 1 97 ? -13.318 -3.952 0.869 1.00 95.50 97 PRO A N 1
ATOM 704 C CA . PRO A 1 97 ? -13.803 -3.810 -0.495 1.00 95.50 97 PRO A CA 1
ATOM 705 C C . PRO A 1 97 ? -14.862 -2.707 -0.587 1.00 95.50 97 PRO A C 1
ATOM 707 O O . PRO A 1 97 ? -15.506 -2.349 0.400 1.00 95.50 97 PRO A O 1
ATOM 710 N N . ALA A 1 98 ? -15.089 -2.203 -1.800 1.00 91.94 98 ALA A N 1
ATOM 711 C CA . ALA A 1 98 ? -16.175 -1.264 -2.063 1.00 91.94 98 ALA A CA 1
ATOM 712 C C . ALA A 1 98 ? -17.536 -1.796 -1.564 1.00 91.94 98 ALA A C 1
ATOM 714 O O . ALA A 1 98 ? -17.900 -2.949 -1.808 1.00 91.94 98 ALA A O 1
ATOM 715 N N . GLY A 1 99 ? -18.303 -0.928 -0.896 1.00 93.75 99 GLY A N 1
ATOM 716 C CA . GLY A 1 99 ? -19.605 -1.255 -0.300 1.00 93.75 99 GLY A CA 1
ATOM 717 C C . GLY A 1 99 ? -19.555 -1.668 1.175 1.00 93.75 99 GLY A C 1
ATOM 718 O O . GLY A 1 99 ? -20.615 -1.874 1.767 1.00 93.75 99 GLY A O 1
ATOM 719 N N . HIS A 1 100 ? -18.359 -1.766 1.756 1.00 97.00 100 HIS A N 1
ATOM 720 C CA . HIS A 1 100 ? -18.129 -1.918 3.193 1.00 97.00 100 HIS A CA 1
ATOM 721 C C . HIS A 1 100 ? -17.599 -0.607 3.780 1.00 97.00 100 HIS A C 1
ATOM 723 O O . HIS A 1 100 ? -16.992 0.185 3.062 1.00 97.00 100 HIS A O 1
ATOM 729 N N . SER A 1 101 ? -17.823 -0.367 5.073 1.00 96.38 101 SER A N 1
ATOM 730 C CA . SER A 1 101 ? -17.467 0.909 5.702 1.00 96.38 101 SER A CA 1
ATOM 731 C C . SER A 1 101 ? -17.204 0.756 7.195 1.00 96.38 101 SER A C 1
ATOM 733 O O . SER A 1 101 ? -17.914 0.006 7.862 1.00 96.38 101 SER A O 1
ATOM 735 N N . ILE A 1 102 ? -16.290 1.558 7.739 1.00 95.62 102 ILE A N 1
ATOM 736 C CA . ILE A 1 102 ? -16.061 1.674 9.182 1.00 95.62 102 ILE A CA 1
ATOM 737 C C . ILE A 1 102 ? -16.632 3.001 9.681 1.00 95.62 102 ILE A C 1
ATOM 739 O O . ILE A 1 102 ? -16.285 4.067 9.175 1.00 95.62 102 ILE A O 1
ATOM 743 N N . SER A 1 103 ? -17.481 2.952 10.708 1.00 92.94 103 SER A N 1
ATOM 744 C CA . SER A 1 103 ? -18.023 4.150 11.365 1.00 92.94 103 SER A CA 1
ATOM 745 C C . SER A 1 103 ? -17.367 4.373 12.726 1.00 92.94 103 SER A C 1
ATOM 747 O O . SER A 1 103 ? -17.330 3.463 13.554 1.00 92.94 103 SER A O 1
ATOM 749 N N . LYS A 1 104 ? -16.887 5.591 12.989 1.00 89.00 104 LYS A N 1
ATOM 750 C CA . LYS A 1 104 ? -16.274 5.981 14.268 1.00 89.00 104 LYS A CA 1
ATOM 751 C C . LYS A 1 104 ? -16.967 7.195 14.865 1.00 89.00 104 LYS A C 1
ATOM 753 O O . LYS A 1 104 ? -17.268 8.162 14.168 1.00 89.00 104 LYS A O 1
ATOM 758 N N . SER A 1 105 ? -17.198 7.145 16.174 1.00 86.38 105 SER A N 1
ATOM 759 C CA . SER A 1 105 ? -17.754 8.275 16.925 1.00 86.38 105 SER A CA 1
ATOM 760 C C . SER A 1 105 ? -16.625 9.200 17.376 1.00 86.38 105 SER A C 1
ATOM 762 O O . SER A 1 105 ? -15.765 8.791 18.152 1.00 86.38 105 SER A O 1
ATOM 764 N N . VAL A 1 106 ? -16.627 10.447 16.908 1.00 82.88 106 VAL A N 1
ATOM 765 C CA . VAL A 1 106 ? -15.623 11.469 17.230 1.00 82.88 106 VAL A CA 1
ATOM 766 C C . VAL A 1 106 ? -16.324 12.658 17.881 1.00 82.88 106 VAL A C 1
ATOM 768 O O . VAL A 1 106 ? -16.869 13.533 17.215 1.00 82.88 106 VAL A O 1
ATOM 771 N N . GLY A 1 107 ? -16.330 12.689 19.215 1.00 81.00 107 GLY A N 1
ATOM 772 C CA . GLY A 1 107 ? -17.118 13.677 19.955 1.00 81.00 107 GLY A CA 1
ATOM 773 C C . GLY A 1 107 ? -18.618 13.447 19.750 1.00 81.00 107 GLY A C 1
ATOM 774 O O . GLY A 1 107 ? -19.114 12.374 20.083 1.00 81.00 107 GLY A O 1
ATOM 775 N N . ASP A 1 108 ? -19.317 14.450 19.218 1.00 83.75 108 ASP A N 1
ATOM 776 C CA . ASP A 1 108 ? -20.743 14.362 18.864 1.00 83.75 108 ASP A CA 1
ATOM 777 C C . ASP A 1 108 ? -20.967 13.963 17.389 1.00 83.75 108 ASP A C 1
ATOM 779 O O . ASP A 1 108 ? -22.108 13.742 16.976 1.00 83.75 108 ASP A O 1
ATOM 783 N N . ASP A 1 109 ? -19.892 13.858 16.599 1.00 84.38 109 ASP A N 1
ATOM 784 C CA . ASP A 1 109 ? -19.940 13.550 15.172 1.00 84.38 109 ASP A CA 1
ATOM 785 C C . ASP A 1 109 ? -19.675 12.061 14.902 1.00 84.38 109 ASP A C 1
ATOM 787 O O . ASP A 1 109 ? -18.998 11.363 15.659 1.00 84.38 109 ASP A O 1
ATOM 791 N N . THR A 1 110 ? -20.209 11.561 13.788 1.00 88.81 110 THR A N 1
ATOM 792 C CA . THR A 1 110 ? -19.884 10.232 13.251 1.00 88.81 110 THR A CA 1
ATOM 793 C C . THR A 1 110 ? -19.094 10.407 11.965 1.00 88.81 110 THR A C 1
ATOM 795 O O . THR A 1 110 ? -19.577 11.038 11.025 1.00 88.81 110 THR A O 1
ATOM 798 N N . VAL A 1 111 ? -17.889 9.844 11.931 1.00 89.38 111 VAL A N 1
ATOM 799 C CA . VAL A 1 111 ? -17.027 9.798 10.746 1.00 89.38 111 VAL A CA 1
ATOM 800 C C . VAL A 1 111 ? -17.157 8.417 10.116 1.00 89.38 111 VAL A C 1
ATOM 802 O O . VAL A 1 111 ? -17.114 7.413 10.828 1.00 89.38 111 VAL A O 1
ATOM 805 N N . VAL A 1 112 ? -17.331 8.369 8.797 1.00 92.75 112 VAL A N 1
ATOM 806 C CA . VAL A 1 112 ? -17.460 7.128 8.024 1.00 92.75 112 VAL A CA 1
ATOM 807 C C . VAL A 1 112 ? -16.290 7.037 7.054 1.00 92.75 112 VAL A C 1
ATOM 809 O O . VAL A 1 112 ? -16.026 7.991 6.326 1.00 92.75 112 VAL A O 1
ATOM 812 N N . PHE A 1 113 ? -15.609 5.895 7.059 1.00 94.31 113 PHE A N 1
ATOM 813 C CA . PHE A 1 113 ? -14.540 5.553 6.127 1.00 94.31 113 PHE A CA 1
ATOM 814 C C . PHE A 1 113 ? -15.032 4.433 5.213 1.00 94.31 113 PHE A C 1
ATOM 816 O O . PHE A 1 113 ? -15.466 3.391 5.705 1.00 94.31 113 PHE A O 1
ATOM 823 N N . GLU A 1 114 ? -14.985 4.650 3.903 1.00 95.88 114 GLU A N 1
ATOM 824 C CA . GLU A 1 114 ? -15.484 3.703 2.902 1.00 95.88 114 GLU A CA 1
ATOM 825 C C . GLU A 1 114 ? -14.357 2.784 2.411 1.00 95.88 114 GLU A C 1
ATOM 827 O O . GLU A 1 114 ? -13.218 3.211 2.219 1.00 95.88 114 GLU A O 1
ATOM 832 N N . GLY A 1 115 ? -14.675 1.508 2.208 1.00 95.69 115 GLY A N 1
ATOM 833 C CA . GLY A 1 115 ? -13.778 0.539 1.586 1.00 95.69 115 GLY A CA 1
ATOM 834 C C . GLY A 1 115 ? -13.623 0.768 0.081 1.00 95.69 115 GLY A C 1
ATOM 835 O O . GLY A 1 115 ? -14.470 1.390 -0.565 1.00 95.69 115 GLY A O 1
ATOM 836 N N . LEU A 1 116 ? -12.554 0.216 -0.499 1.00 93.19 116 LEU A N 1
ATOM 837 C CA . LEU A 1 116 ? -12.241 0.359 -1.921 1.00 93.19 116 LEU A CA 1
ATOM 838 C C . LEU A 1 116 ? -11.657 -0.915 -2.544 1.00 93.19 116 LEU A C 1
ATOM 840 O O . LEU A 1 116 ? -12.261 -1.508 -3.437 1.00 93.19 116 LEU A O 1
ATOM 844 N N . VAL A 1 117 ? -10.481 -1.334 -2.078 1.00 94.38 117 VAL A N 1
ATOM 845 C CA . VAL A 1 117 ? -9.628 -2.364 -2.688 1.00 94.38 117 VAL A CA 1
ATOM 846 C C . VAL A 1 117 ? -9.926 -3.755 -2.139 1.00 94.38 117 VAL A C 1
ATOM 848 O O . VAL A 1 117 ? -9.933 -4.721 -2.901 1.00 94.38 117 VAL A O 1
ATOM 851 N N . GLY A 1 118 ? -10.164 -3.882 -0.834 1.00 95.50 118 GLY A N 1
ATOM 852 C CA . GLY A 1 118 ? -10.536 -5.159 -0.222 1.00 95.50 118 GLY A CA 1
ATOM 853 C C . GLY A 1 118 ? -9.413 -6.178 -0.117 1.00 95.50 118 GLY A C 1
ATOM 854 O O . GLY A 1 118 ? -9.626 -7.338 -0.453 1.00 95.50 118 GLY A O 1
ATOM 855 N N . MET A 1 119 ? -8.213 -5.772 0.299 1.00 96.31 119 MET A N 1
ATOM 856 C CA . MET A 1 119 ? -7.118 -6.729 0.498 1.00 96.31 119 MET A CA 1
ATOM 857 C C . MET A 1 119 ? -7.216 -7.556 1.787 1.00 96.31 119 MET A C 1
ATOM 859 O O . MET A 1 119 ? -6.481 -8.525 1.939 1.00 96.31 119 MET A O 1
ATOM 863 N N . ALA A 1 120 ? -8.075 -7.150 2.716 1.00 97.94 120 ALA A N 1
ATOM 864 C CA . ALA A 1 120 ? -8.238 -7.754 4.032 1.00 97.94 120 ALA A CA 1
ATOM 865 C C . ALA A 1 120 ? -9.675 -7.549 4.555 1.00 97.94 120 ALA A C 1
ATOM 867 O O . ALA A 1 120 ? -9.878 -6.867 5.567 1.00 97.94 120 ALA A O 1
ATOM 868 N N . PRO A 1 121 ? -10.701 -8.061 3.849 1.00 97.75 121 PRO A N 1
ATOM 869 C CA . PRO A 1 121 ? -12.098 -7.863 4.236 1.00 97.75 121 PRO A CA 1
ATOM 870 C C . PRO A 1 121 ? -12.409 -8.379 5.650 1.00 97.75 121 PRO A C 1
ATOM 872 O O . PRO A 1 121 ? -13.268 -7.825 6.329 1.00 97.75 121 PRO A O 1
ATOM 875 N N . GLU A 1 122 ? -11.706 -9.410 6.119 1.00 97.69 122 GLU A N 1
ATOM 876 C CA . GLU A 1 122 ? -11.850 -9.965 7.467 1.00 97.69 122 GLU A CA 1
ATOM 877 C C . GLU A 1 122 ? -11.518 -8.962 8.578 1.00 97.69 122 GLU A C 1
ATOM 879 O O . GLU A 1 122 ? -12.076 -9.055 9.672 1.00 97.69 122 GLU A O 1
ATOM 884 N N . TRP A 1 123 ? -10.666 -7.972 8.300 1.00 98.31 123 TRP A N 1
ATOM 885 C CA . TRP A 1 123 ? -10.248 -6.996 9.301 1.00 98.31 123 TRP A CA 1
ATOM 886 C C . TRP A 1 123 ? -11.358 -6.010 9.682 1.00 98.31 123 TRP A C 1
ATOM 888 O O . TRP A 1 123 ? -11.222 -5.261 10.647 1.00 98.31 123 TRP A O 1
ATOM 898 N N . GLU A 1 124 ? -12.476 -5.997 8.955 1.00 98.12 124 GLU A N 1
ATOM 899 C CA . GLU A 1 124 ? -13.649 -5.217 9.347 1.00 98.12 124 GLU A CA 1
ATOM 900 C C . GLU A 1 124 ? -14.082 -5.557 10.782 1.00 98.12 124 GLU A C 1
ATOM 902 O O . GLU A 1 124 ? -14.202 -4.662 11.624 1.00 98.12 124 GLU A O 1
ATOM 907 N N . ASP A 1 125 ? -14.217 -6.853 11.077 1.00 97.50 125 ASP A N 1
ATOM 908 C CA . ASP A 1 125 ? -14.813 -7.353 12.320 1.00 97.50 125 ASP A CA 1
ATOM 909 C C . ASP A 1 125 ? -13.887 -8.272 13.138 1.00 97.50 125 ASP A C 1
ATOM 911 O O . ASP A 1 125 ? -14.112 -8.443 14.339 1.00 97.50 125 ASP A O 1
ATOM 915 N N . ASP A 1 126 ? -12.828 -8.820 12.536 1.00 97.38 126 ASP A N 1
ATOM 916 C CA . ASP A 1 126 ? -11.893 -9.751 13.175 1.00 97.38 126 ASP A CA 1
ATOM 917 C C . ASP A 1 126 ? -10.446 -9.222 13.177 1.00 97.38 126 ASP A C 1
ATOM 919 O O . ASP A 1 126 ? -10.117 -8.200 12.579 1.00 97.38 126 ASP A O 1
ATOM 923 N N . ALA A 1 127 ? -9.560 -9.905 13.906 1.00 97.56 127 ALA A N 1
ATOM 924 C CA . ALA A 1 127 ? -8.137 -9.576 13.926 1.00 97.56 127 ALA A CA 1
ATOM 925 C C . ALA A 1 127 ? -7.482 -9.793 12.549 1.00 97.56 127 ALA A C 1
ATOM 927 O O . ALA A 1 127 ? -7.774 -10.766 11.856 1.00 97.56 127 ALA A O 1
ATOM 928 N N . CYS A 1 128 ? -6.527 -8.930 12.216 1.00 97.81 128 CYS A N 1
ATOM 929 C CA . CYS A 1 128 ? -5.706 -9.002 11.015 1.00 97.81 128 CYS A CA 1
ATOM 930 C C . CYS A 1 128 ? -4.416 -9.765 11.314 1.00 97.81 128 CYS A C 1
ATOM 932 O O . CYS A 1 128 ? -3.549 -9.290 12.057 1.00 97.81 128 CYS A O 1
ATOM 934 N N . ASP A 1 129 ? -4.288 -10.967 10.760 1.00 97.88 129 ASP A N 1
ATOM 935 C CA . ASP A 1 129 ? -3.078 -11.770 10.902 1.00 97.88 129 ASP A CA 1
ATOM 936 C C . ASP A 1 129 ? -1.913 -11.235 10.045 1.00 97.88 129 ASP A C 1
ATOM 938 O O . ASP A 1 129 ? -1.981 -10.164 9.445 1.00 97.88 129 ASP A O 1
ATOM 942 N N . GLU A 1 130 ? -0.790 -11.954 10.031 1.00 98.00 130 GLU A N 1
ATOM 943 C CA . GLU A 1 130 ? 0.410 -11.515 9.313 1.00 98.00 130 GLU A CA 1
ATOM 944 C C . GLU A 1 130 ? 0.184 -11.385 7.798 1.00 98.00 130 GLU A C 1
ATOM 946 O O . GLU A 1 130 ? 0.711 -10.448 7.199 1.00 98.00 130 GLU A O 1
ATOM 951 N N . ASP A 1 131 ? -0.619 -12.265 7.192 1.00 97.62 131 ASP A N 1
ATOM 952 C CA . ASP A 1 131 ? -0.908 -12.224 5.754 1.00 97.62 131 ASP A CA 1
ATOM 953 C C . ASP A 1 131 ? -1.726 -10.970 5.411 1.00 97.62 131 ASP A C 1
ATOM 955 O O . ASP A 1 131 ? -1.356 -10.204 4.514 1.00 97.62 131 ASP A O 1
ATOM 959 N N . CYS A 1 132 ? -2.781 -10.714 6.188 1.00 98.06 132 CYS A N 1
ATOM 960 C CA . CYS A 1 132 ? -3.595 -9.503 6.104 1.00 98.06 132 CYS A CA 1
ATOM 961 C C . CYS A 1 132 ? -2.747 -8.224 6.262 1.00 98.06 132 CYS A C 1
ATOM 963 O O . CYS A 1 132 ? -2.802 -7.305 5.434 1.00 98.06 132 CYS A O 1
ATOM 965 N N . GLN A 1 133 ? -1.897 -8.180 7.294 1.00 98.44 133 GLN A N 1
ATOM 966 C CA . GLN A 1 133 ? -1.066 -7.015 7.607 1.00 98.44 133 GLN A CA 1
ATOM 967 C C . GLN A 1 133 ? -0.106 -6.673 6.468 1.00 98.44 133 GLN A C 1
ATOM 969 O O . GLN A 1 133 ? 0.096 -5.494 6.165 1.00 98.44 133 GLN A O 1
ATOM 974 N N . GLU A 1 134 ? 0.508 -7.677 5.844 1.00 98.62 134 GLU A N 1
ATOM 975 C CA . GLU A 1 134 ? 1.445 -7.467 4.741 1.00 98.62 134 GLU A CA 1
ATOM 976 C C . GLU A 1 134 ? 0.761 -6.917 3.490 1.00 98.62 134 GLU A C 1
ATOM 978 O O . GLU A 1 134 ? 1.300 -6.005 2.857 1.00 98.62 134 GLU A O 1
ATOM 983 N N . TRP A 1 135 ? -0.431 -7.413 3.150 1.00 98.56 135 TRP A N 1
ATOM 984 C CA . TRP A 1 135 ? -1.188 -6.891 2.016 1.00 98.56 135 TRP A CA 1
ATOM 985 C C . TRP A 1 135 ? -1.583 -5.431 2.210 1.00 98.56 135 TRP A C 1
ATOM 987 O O . TRP A 1 135 ? -1.302 -4.589 1.348 1.00 98.56 135 TRP A O 1
ATOM 997 N N . VAL A 1 136 ? -2.165 -5.107 3.366 1.00 98.50 136 VAL A N 1
ATOM 998 C CA . VAL A 1 136 ? -2.555 -3.727 3.675 1.00 98.50 136 VAL A CA 1
ATOM 999 C C . VAL A 1 136 ? -1.325 -2.822 3.739 1.00 98.50 136 VAL A C 1
ATOM 1001 O O . VAL A 1 136 ? -1.345 -1.720 3.189 1.00 98.50 136 VAL A O 1
ATOM 1004 N N . SER A 1 137 ? -0.214 -3.306 4.302 1.00 98.56 137 SER A N 1
ATOM 1005 C CA . SER A 1 137 ? 1.062 -2.582 4.292 1.00 98.56 137 SER A CA 1
ATOM 1006 C C . SER A 1 137 ? 1.533 -2.288 2.868 1.00 98.56 137 SER A C 1
ATOM 1008 O O . SER A 1 137 ? 1.841 -1.141 2.552 1.00 98.56 137 SER A O 1
ATOM 1010 N N . ALA A 1 138 ? 1.553 -3.284 1.979 1.00 98.44 138 ALA A N 1
ATOM 1011 C CA . ALA A 1 138 ? 1.948 -3.096 0.584 1.00 98.44 138 ALA A CA 1
ATOM 1012 C C . ALA A 1 138 ? 1.064 -2.060 -0.137 1.00 98.44 138 ALA A C 1
ATOM 1014 O O . ALA A 1 138 ? 1.580 -1.239 -0.899 1.00 98.44 138 ALA A O 1
ATOM 1015 N N . CYS A 1 139 ? -0.243 -2.054 0.141 1.00 98.19 139 CYS A N 1
ATOM 1016 C CA . CYS A 1 139 ? -1.181 -1.061 -0.382 1.00 98.19 139 CYS A CA 1
ATOM 1017 C C . CYS A 1 139 ? -0.897 0.359 0.119 1.00 98.19 139 CYS A C 1
ATOM 1019 O O . CYS A 1 139 ? -0.766 1.276 -0.695 1.00 98.19 139 CYS A O 1
ATOM 1021 N N . LEU A 1 140 ? -0.717 0.547 1.428 1.00 97.44 140 LEU A N 1
ATOM 1022 C CA . LEU A 1 140 ? -0.383 1.853 2.010 1.00 97.44 140 LEU A CA 1
ATOM 1023 C C . LEU A 1 140 ? 0.937 2.402 1.454 1.00 97.44 140 LEU A C 1
ATOM 1025 O O . LEU A 1 140 ? 1.014 3.564 1.051 1.00 97.44 140 LEU A O 1
ATOM 1029 N N . LEU A 1 141 ? 1.963 1.552 1.357 1.00 96.81 141 LEU A N 1
ATOM 1030 C CA . LEU A 1 141 ? 3.262 1.918 0.789 1.00 96.81 141 LEU A CA 1
ATOM 1031 C C . LEU A 1 141 ? 3.143 2.347 -0.681 1.00 96.81 141 LEU A C 1
ATOM 1033 O O . LEU A 1 141 ? 3.660 3.397 -1.058 1.00 96.81 141 LEU A O 1
ATOM 1037 N N . ALA A 1 142 ? 2.404 1.596 -1.502 1.00 96.12 142 ALA A N 1
ATOM 1038 C CA . ALA A 1 142 ? 2.171 1.929 -2.910 1.00 96.12 142 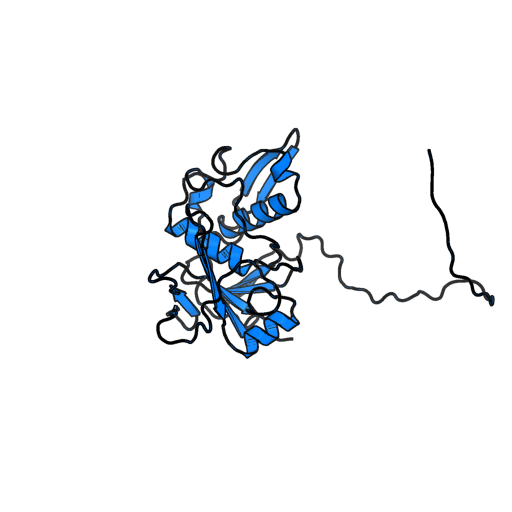ALA A CA 1
ATOM 1039 C C . ALA A 1 142 ? 1.443 3.268 -3.112 1.00 96.12 142 ALA A C 1
ATOM 1041 O O . ALA A 1 142 ? 1.685 3.986 -4.095 1.00 96.12 142 ALA A O 1
ATOM 1042 N N . ARG A 1 143 ? 0.547 3.597 -2.177 1.00 94.94 143 ARG A N 1
ATOM 1043 C CA . ARG A 1 143 ? -0.255 4.825 -2.171 1.00 94.94 143 ARG A CA 1
ATOM 1044 C C . ARG A 1 143 ? 0.424 5.990 -1.450 1.00 94.94 143 ARG A C 1
ATOM 1046 O O . ARG A 1 143 ? -0.130 7.091 -1.436 1.00 94.94 143 ARG A O 1
ATOM 1053 N N . THR A 1 144 ? 1.629 5.782 -0.919 1.00 93.44 144 THR A N 1
ATOM 1054 C CA . THR A 1 144 ? 2.385 6.845 -0.261 1.00 93.44 144 THR A CA 1
ATOM 1055 C C . THR A 1 144 ? 2.952 7.828 -1.284 1.00 93.44 144 THR A C 1
ATOM 1057 O O . THR A 1 144 ? 3.588 7.435 -2.266 1.00 93.44 144 THR A O 1
ATOM 1060 N N . ASN A 1 145 ? 2.728 9.120 -1.049 1.00 89.44 145 ASN A N 1
ATOM 1061 C CA . ASN A 1 145 ? 3.342 10.224 -1.774 1.00 89.44 145 ASN A CA 1
ATOM 1062 C C . ASN A 1 145 ? 3.569 11.402 -0.831 1.00 89.44 145 ASN A C 1
ATOM 1064 O O . ASN A 1 145 ? 2.634 12.118 -0.489 1.00 89.44 145 ASN A O 1
ATOM 1068 N N . ILE A 1 146 ? 4.819 11.626 -0.427 1.00 84.44 146 ILE A N 1
ATOM 1069 C CA . ILE A 1 146 ? 5.170 12.629 0.593 1.00 84.44 146 ILE A CA 1
ATOM 1070 C C . ILE A 1 146 ? 4.851 14.078 0.184 1.00 84.44 146 ILE A C 1
ATOM 1072 O O . ILE A 1 146 ? 4.867 14.978 1.014 1.00 84.44 146 ILE A O 1
ATOM 1076 N N . THR A 1 147 ? 4.584 14.329 -1.099 1.00 82.38 147 THR A N 1
ATOM 1077 C CA . THR A 1 147 ? 4.158 15.649 -1.583 1.00 82.38 147 THR A CA 1
ATOM 1078 C C . THR A 1 147 ? 2.682 15.938 -1.303 1.00 82.38 147 THR A C 1
ATOM 1080 O O . THR A 1 147 ? 2.250 17.064 -1.545 1.00 82.38 147 THR A O 1
ATOM 1083 N N . GLY A 1 148 ? 1.907 14.932 -0.875 1.00 81.75 148 GLY A N 1
ATOM 1084 C CA . GLY A 1 148 ? 0.450 15.003 -0.731 1.00 81.75 148 GLY A CA 1
ATOM 1085 C C . GLY A 1 148 ? -0.294 15.095 -2.067 1.00 81.75 148 GLY A C 1
ATOM 1086 O O . GLY A 1 148 ? -1.519 15.156 -2.094 1.00 81.75 148 GLY A O 1
ATOM 1087 N N . GLN A 1 149 ? 0.424 15.112 -3.197 1.00 83.81 149 GLN A N 1
ATOM 1088 C CA . GLN A 1 149 ? -0.188 15.199 -4.514 1.00 83.81 149 GLN A CA 1
ATOM 1089 C C . GLN A 1 149 ? -0.855 13.874 -4.874 1.00 83.81 149 GLN A C 1
ATOM 1091 O O . GLN A 1 149 ? -0.198 12.828 -4.896 1.00 83.81 149 GLN A O 1
ATOM 1096 N N . GLU A 1 150 ? -2.133 13.950 -5.233 1.00 85.50 150 GLU A N 1
ATOM 1097 C CA . GLU A 1 150 ? -2.877 12.806 -5.736 1.00 85.50 150 GLU A CA 1
ATOM 1098 C C . GLU A 1 150 ? -2.613 12.577 -7.225 1.00 85.50 150 GLU A C 1
ATOM 1100 O O . GLU A 1 150 ? -2.710 13.480 -8.061 1.00 85.50 150 GLU A O 1
ATOM 1105 N N . VAL A 1 151 ? -2.255 11.340 -7.543 1.00 87.75 151 VAL A N 1
ATOM 1106 C CA . VAL A 1 151 ? -1.915 10.835 -8.869 1.00 87.75 151 VAL A CA 1
ATOM 1107 C C . VAL A 1 151 ? -2.515 9.443 -8.996 1.00 87.75 151 VAL A C 1
ATOM 1109 O O . VAL A 1 151 ? -2.421 8.623 -8.077 1.00 87.75 151 VAL A O 1
ATOM 1112 N N . PHE A 1 152 ? -3.100 9.149 -10.152 1.00 90.06 152 PHE A N 1
ATOM 1113 C CA . PHE A 1 152 ? -3.585 7.807 -10.428 1.00 90.06 152 PHE A CA 1
ATOM 1114 C C . PHE A 1 152 ? -2.433 6.827 -10.633 1.00 90.06 152 PHE A C 1
ATOM 1116 O O . PHE A 1 152 ? -1.459 7.106 -11.335 1.00 90.06 152 PHE A O 1
ATOM 1123 N N . ILE A 1 153 ? -2.578 5.647 -10.043 1.00 92.31 153 ILE A N 1
ATOM 1124 C CA . ILE A 1 153 ? -1.665 4.524 -10.221 1.00 92.31 153 ILE A CA 1
ATOM 1125 C C . ILE A 1 153 ? -2.427 3.269 -10.595 1.00 92.31 153 ILE A C 1
ATOM 1127 O O . ILE A 1 153 ? -3.478 2.985 -10.028 1.00 92.31 153 ILE A O 1
ATOM 1131 N N . GLY A 1 154 ? -1.853 2.485 -11.500 1.00 94.00 154 GLY A N 1
ATOM 1132 C CA . GLY A 1 154 ? -2.281 1.120 -11.761 1.00 94.00 154 GLY A CA 1
ATOM 1133 C C . GLY A 1 154 ? -1.675 0.167 -10.739 1.00 94.00 154 GLY A C 1
ATOM 1134 O O . GLY A 1 154 ? -0.476 0.222 -10.463 1.00 94.00 154 GLY A O 1
ATOM 1135 N N . LEU A 1 155 ? -2.490 -0.732 -10.206 1.00 95.06 155 LEU A N 1
ATOM 1136 C CA . LEU A 1 155 ? -2.126 -1.733 -9.216 1.00 95.06 155 LEU A CA 1
ATOM 1137 C C . LEU A 1 155 ? -2.156 -3.130 -9.829 1.00 95.06 155 LEU A C 1
ATOM 1139 O O . LEU A 1 155 ? -3.072 -3.476 -10.576 1.00 95.06 155 LEU A O 1
ATOM 1143 N N . ARG A 1 156 ? -1.150 -3.943 -9.492 1.00 95.94 156 ARG A N 1
ATOM 1144 C CA . ARG A 1 156 ? -1.106 -5.375 -9.824 1.00 95.94 156 ARG A CA 1
ATOM 1145 C C . ARG A 1 156 ? -0.502 -6.174 -8.675 1.00 95.94 156 ARG A C 1
ATOM 1147 O O . ARG A 1 156 ? 0.548 -5.798 -8.153 1.00 95.94 156 ARG A O 1
ATOM 1154 N N . ALA A 1 157 ? -1.125 -7.290 -8.322 1.00 96.25 157 ALA A N 1
ATOM 1155 C CA . ALA A 1 157 ? -0.693 -8.175 -7.242 1.00 96.25 157 ALA A CA 1
ATOM 1156 C C . ALA A 1 157 ? -1.215 -9.603 -7.440 1.00 96.25 157 ALA A C 1
ATOM 1158 O O . ALA A 1 157 ? -2.184 -9.825 -8.161 1.00 96.25 157 ALA A O 1
ATOM 1159 N N . ASP A 1 158 ? -0.609 -10.574 -6.753 1.00 95.69 158 ASP A N 1
ATOM 1160 C CA . ASP A 1 158 ? -1.159 -11.935 -6.629 1.00 95.69 158 ASP A CA 1
ATOM 1161 C C . ASP A 1 158 ? -2.249 -11.991 -5.543 1.00 95.69 158 ASP A C 1
ATOM 1163 O O . ASP A 1 158 ? -2.187 -12.786 -4.611 1.00 95.69 158 ASP A O 1
ATOM 1167 N N . HIS A 1 159 ? -3.213 -11.073 -5.637 1.00 95.38 159 HIS A N 1
ATOM 1168 C CA . HIS A 1 159 ? -4.357 -10.951 -4.738 1.00 95.38 159 HIS A CA 1
ATOM 1169 C C . HIS A 1 159 ? -5.640 -10.932 -5.567 1.00 95.38 159 HIS A C 1
ATOM 1171 O O . HIS A 1 159 ? -5.676 -10.294 -6.621 1.00 95.38 159 HIS A O 1
ATOM 1177 N N . GLU A 1 160 ? -6.695 -11.607 -5.112 1.00 91.56 160 GLU A N 1
ATOM 1178 C CA . GLU A 1 160 ? -7.909 -11.818 -5.912 1.00 91.56 160 GLU A CA 1
ATOM 1179 C C . GLU A 1 160 ? -8.628 -10.522 -6.310 1.00 91.56 160 GLU A C 1
ATOM 1181 O O . GLU A 1 160 ? -9.176 -10.443 -7.409 1.00 91.56 160 GLU A O 1
ATOM 1186 N N . THR A 1 161 ? -8.571 -9.491 -5.465 1.00 90.50 161 THR A N 1
ATOM 1187 C CA . THR A 1 161 ? -9.242 -8.206 -5.719 1.00 90.50 161 THR A CA 1
ATOM 1188 C C . THR A 1 161 ? -8.508 -7.298 -6.702 1.00 90.50 161 THR A C 1
ATOM 1190 O O . THR A 1 161 ? -9.131 -6.442 -7.326 1.00 90.50 161 THR A O 1
ATOM 1193 N N . VAL A 1 162 ? -7.196 -7.484 -6.875 1.00 91.69 162 VAL A N 1
ATOM 1194 C CA . VAL A 1 162 ? -6.362 -6.638 -7.749 1.00 91.69 162 VAL A CA 1
ATOM 1195 C C . VAL A 1 162 ? -5.973 -7.378 -9.026 1.00 91.69 162 VAL A C 1
ATOM 1197 O O . VAL A 1 162 ? -6.059 -6.837 -10.128 1.00 91.69 162 VAL A O 1
ATOM 1200 N N . GLY A 1 163 ? -5.550 -8.633 -8.881 1.00 92.38 163 GLY A N 1
ATOM 1201 C CA . GLY A 1 163 ? -5.058 -9.470 -9.961 1.00 92.38 163 GLY A CA 1
ATOM 1202 C C . GLY A 1 163 ? -3.722 -9.010 -10.553 1.00 92.38 163 GLY A C 1
ATOM 1203 O O . GLY A 1 163 ? -3.164 -7.956 -10.246 1.00 92.38 163 GLY A O 1
ATOM 1204 N N . THR A 1 164 ? -3.188 -9.839 -11.446 1.00 93.69 164 THR A N 1
ATOM 1205 C CA . THR A 1 164 ? -1.882 -9.622 -12.087 1.00 93.69 164 THR A CA 1
ATOM 1206 C C . THR A 1 164 ? -1.987 -9.078 -13.511 1.00 93.69 164 THR A C 1
ATOM 1208 O O . THR A 1 164 ? -0.961 -8.964 -14.185 1.00 93.69 164 THR A O 1
ATOM 1211 N N . GLN A 1 165 ? -3.204 -8.818 -14.003 1.00 88.88 165 GLN A N 1
ATOM 1212 C CA . GLN A 1 165 ? -3.432 -8.462 -15.403 1.00 88.88 165 GLN A CA 1
ATOM 1213 C C . GLN A 1 165 ? -2.896 -7.065 -15.727 1.00 88.88 165 GLN A C 1
ATOM 1215 O O . GLN A 1 165 ? -3.010 -6.150 -14.906 1.00 88.88 165 GLN A O 1
ATOM 1220 N N . PRO A 1 166 ? -2.296 -6.881 -16.913 1.00 88.00 166 PRO A N 1
ATOM 1221 C CA . PRO A 1 166 ? -1.846 -5.576 -17.337 1.00 88.00 166 PRO A CA 1
ATOM 1222 C C . PRO A 1 166 ? -3.007 -4.668 -17.725 1.00 88.00 166 PRO A C 1
ATOM 1224 O O . PRO A 1 166 ? -3.882 -5.084 -18.470 1.00 88.00 166 PRO A O 1
ATOM 1227 N N . SER A 1 167 ? -2.931 -3.402 -17.311 1.00 85.81 167 SER A N 1
ATOM 1228 C CA . SER A 1 167 ? -3.799 -2.347 -17.832 1.00 85.81 167 SER A CA 1
ATOM 1229 C C . SER A 1 167 ? -3.073 -1.571 -18.939 1.00 85.81 167 SER A C 1
ATOM 1231 O O . SER A 1 167 ? -1.916 -1.176 -18.738 1.00 85.81 167 SER A O 1
ATOM 1233 N N . PRO A 1 168 ? -3.716 -1.314 -20.093 1.00 86.62 168 PRO A N 1
ATOM 1234 C CA . PRO A 1 168 ? -3.181 -0.440 -21.134 1.00 86.62 168 PRO A CA 1
ATOM 1235 C C . PRO A 1 168 ? -3.090 1.030 -20.700 1.00 86.62 168 PRO A C 1
ATOM 1237 O O . PRO A 1 168 ? -2.276 1.759 -21.264 1.00 86.62 168 PRO A O 1
ATOM 1240 N N . LEU A 1 169 ? -3.883 1.459 -19.709 1.00 88.56 169 LEU A N 1
ATOM 1241 C CA . LEU A 1 169 ? -3.844 2.821 -19.162 1.00 88.56 169 LEU A CA 1
ATOM 1242 C C . LEU A 1 169 ? -2.586 3.062 -18.321 1.00 88.56 169 LEU A C 1
ATOM 1244 O O . LEU A 1 169 ? -2.028 4.150 -18.350 1.00 88.56 169 LEU A O 1
ATOM 1248 N N . PHE A 1 170 ? -2.097 2.022 -17.640 1.00 92.31 170 PHE A N 1
ATOM 1249 C CA . PHE A 1 170 ? -0.907 2.076 -16.788 1.00 92.31 170 PHE A CA 1
ATOM 1250 C C . PHE A 1 170 ? 0.124 1.035 -17.251 1.00 92.31 170 PHE A C 1
ATOM 1252 O O . PHE A 1 170 ? 0.295 -0.015 -16.613 1.00 92.31 170 PHE A O 1
ATOM 1259 N N . PRO A 1 171 ? 0.791 1.259 -18.401 1.00 92.38 171 PRO A N 1
ATOM 1260 C CA . PRO A 1 171 ? 1.678 0.266 -18.993 1.00 92.38 171 PRO A CA 1
ATOM 1261 C C . PRO A 1 171 ? 3.090 0.281 -18.390 1.00 92.38 171 PRO A C 1
ATOM 1263 O O . PRO A 1 171 ? 3.834 -0.685 -18.579 1.00 92.38 171 PRO A O 1
ATOM 1266 N N . VAL A 1 172 ? 3.489 1.347 -17.687 1.00 94.31 172 VAL A N 1
ATOM 1267 C CA . VAL A 1 172 ? 4.888 1.558 -17.293 1.00 94.31 172 VAL A CA 1
ATOM 1268 C C . VAL A 1 172 ? 5.118 1.119 -15.852 1.00 94.31 172 VAL A C 1
ATOM 1270 O O . VAL A 1 172 ? 4.551 1.683 -14.928 1.00 94.31 172 VAL A O 1
ATOM 1273 N N . TYR A 1 173 ? 5.972 0.116 -15.647 1.00 96.00 173 TYR A N 1
ATOM 1274 C CA . TYR A 1 173 ? 6.243 -0.449 -14.323 1.00 96.00 173 TYR A CA 1
ATOM 1275 C C . TYR A 1 173 ? 7.112 0.475 -13.467 1.00 96.00 173 TYR A C 1
ATOM 1277 O O . TYR A 1 173 ? 8.294 0.661 -13.782 1.00 96.00 173 TYR A O 1
ATOM 1285 N N . GLU A 1 174 ? 6.537 1.007 -12.387 1.00 95.12 174 GLU A N 1
ATOM 1286 C CA . GLU A 1 174 ? 7.182 1.943 -11.464 1.00 95.12 174 GLU A CA 1
ATOM 1287 C C . GLU A 1 174 ? 8.028 1.215 -10.418 1.00 95.12 174 GLU A C 1
ATOM 1289 O O . GLU A 1 174 ? 9.237 1.443 -10.355 1.00 95.12 174 GLU A O 1
ATOM 1294 N N . ALA A 1 175 ? 7.398 0.390 -9.581 1.00 96.19 175 ALA A N 1
ATOM 1295 C CA . ALA A 1 175 ? 8.008 -0.204 -8.393 1.00 96.19 175 ALA A CA 1
ATOM 1296 C C . ALA A 1 175 ? 7.145 -1.339 -7.827 1.00 96.19 175 ALA A C 1
ATOM 1298 O O . ALA A 1 175 ? 5.972 -1.486 -8.177 1.00 96.19 175 ALA A O 1
ATOM 1299 N N . SER A 1 176 ? 7.727 -2.119 -6.920 1.00 97.81 176 SER A N 1
ATOM 1300 C CA . SER A 1 176 ? 6.984 -3.050 -6.066 1.00 97.81 176 SER A CA 1
ATOM 1301 C C . SER A 1 176 ? 7.200 -2.718 -4.601 1.00 97.81 176 SER A C 1
ATOM 1303 O O . SER A 1 176 ? 8.332 -2.469 -4.188 1.00 97.81 176 SER A O 1
ATOM 1305 N N . TRP A 1 177 ? 6.118 -2.765 -3.833 1.00 98.00 177 TRP A N 1
ATOM 1306 C CA . TRP A 1 177 ? 6.019 -2.318 -2.447 1.00 98.00 177 TRP A CA 1
ATOM 1307 C C . TRP A 1 177 ? 5.637 -3.495 -1.561 1.00 98.00 177 TRP A C 1
ATOM 1309 O O . TRP A 1 177 ? 4.767 -4.289 -1.931 1.00 98.00 177 TRP A O 1
ATOM 1319 N N . TYR A 1 178 ? 6.326 -3.642 -0.432 1.00 98.56 178 TYR A N 1
ATOM 1320 C CA . TYR A 1 178 ? 6.168 -4.803 0.438 1.00 98.56 178 TYR A CA 1
ATOM 1321 C C . TYR A 1 178 ? 6.761 -4.563 1.830 1.00 98.56 178 TYR A C 1
ATOM 1323 O O . TYR A 1 178 ? 7.631 -3.714 2.018 1.00 98.56 178 TYR A O 1
ATOM 1331 N N . GLY A 1 179 ? 6.307 -5.324 2.822 1.00 98.19 179 GLY A N 1
ATOM 1332 C CA . GLY A 1 179 ? 6.736 -5.179 4.210 1.00 98.19 179 GLY A CA 1
ATOM 1333 C C . GLY A 1 179 ? 5.598 -5.469 5.178 1.00 98.19 179 GLY A C 1
ATOM 1334 O O . GLY A 1 179 ? 4.570 -6.005 4.781 1.00 98.19 179 GLY A O 1
ATOM 1335 N N . ASN A 1 180 ? 5.788 -5.106 6.442 1.00 98.25 180 ASN A N 1
ATOM 1336 C CA . ASN A 1 180 ? 4.738 -5.170 7.451 1.00 98.25 180 ASN A CA 1
ATOM 1337 C C . ASN A 1 180 ? 4.894 -3.966 8.391 1.00 98.25 180 ASN A C 1
ATOM 1339 O O . ASN A 1 180 ? 5.865 -3.885 9.150 1.00 98.25 180 ASN A O 1
ATOM 1343 N N . LEU A 1 181 ? 3.946 -3.032 8.306 1.00 97.81 181 LEU A N 1
ATOM 1344 C CA . LEU A 1 181 ? 3.898 -1.799 9.094 1.00 97.81 181 LEU A CA 1
ATOM 1345 C C . LEU A 1 181 ? 3.372 -2.023 10.519 1.00 97.81 181 LEU A C 1
ATOM 1347 O O . LEU A 1 181 ? 3.632 -1.205 11.396 1.00 97.81 181 LEU A O 1
ATOM 1351 N N . PHE A 1 182 ? 2.674 -3.134 10.754 1.00 97.62 182 PHE A N 1
ATOM 1352 C CA . PHE A 1 182 ? 2.001 -3.468 12.012 1.00 97.62 182 PHE A CA 1
ATOM 1353 C C . PHE A 1 182 ? 2.824 -4.402 12.912 1.00 97.62 182 PHE A C 1
ATOM 1355 O O . PHE A 1 182 ? 2.484 -4.622 14.074 1.00 97.62 182 PHE A O 1
ATOM 1362 N N . ALA A 1 183 ? 3.927 -4.952 12.398 1.00 95.94 183 ALA A N 1
ATOM 1363 C CA . ALA A 1 183 ? 4.834 -5.785 13.174 1.00 95.94 183 ALA A CA 1
ATOM 1364 C C . ALA A 1 183 ? 5.492 -4.991 14.325 1.00 95.94 183 ALA A C 1
ATOM 1366 O O . ALA A 1 183 ? 5.755 -3.799 14.177 1.00 95.94 183 ALA A O 1
ATOM 1367 N N . PRO A 1 184 ? 5.903 -5.641 15.437 1.00 94.06 184 PRO A N 1
ATOM 1368 C CA . PRO A 1 184 ? 6.585 -4.960 16.548 1.00 94.06 184 PRO A CA 1
ATOM 1369 C C . PRO A 1 184 ? 7.859 -4.200 16.150 1.00 94.06 184 PRO A C 1
ATOM 1371 O O . PRO A 1 184 ? 8.266 -3.267 16.835 1.00 94.06 184 PRO A O 1
ATOM 1374 N N . ASN A 1 185 ? 8.504 -4.624 15.058 1.00 94.50 185 ASN A N 1
ATOM 1375 C CA . ASN A 1 185 ? 9.563 -3.878 14.386 1.00 94.50 185 ASN A CA 1
ATOM 1376 C C . ASN A 1 185 ? 9.109 -3.642 12.937 1.00 94.50 185 ASN A C 1
ATOM 1378 O O . ASN A 1 185 ? 9.361 -4.513 12.096 1.00 94.50 185 ASN A O 1
ATOM 1382 N N . PRO A 1 186 ? 8.412 -2.525 12.658 1.00 96.06 186 PRO A N 1
ATOM 1383 C CA . PRO A 1 186 ? 7.859 -2.252 11.341 1.00 96.06 186 PRO A CA 1
ATOM 1384 C C . PRO A 1 186 ? 8.939 -2.209 10.264 1.00 96.06 186 PRO A C 1
ATOM 1386 O O . PRO A 1 186 ? 10.035 -1.681 10.479 1.00 96.06 186 PRO A O 1
ATOM 1389 N N . VAL A 1 187 ? 8.618 -2.742 9.088 1.00 96.56 187 VAL A N 1
ATOM 1390 C CA . VAL A 1 187 ? 9.494 -2.692 7.916 1.00 96.56 187 VAL A CA 1
ATOM 1391 C C . VAL A 1 187 ? 8.716 -2.258 6.684 1.00 96.56 187 VAL A C 1
ATOM 1393 O O . VAL A 1 187 ? 7.639 -2.779 6.402 1.00 96.56 187 VAL A O 1
ATOM 1396 N N . ALA A 1 188 ? 9.300 -1.326 5.935 1.00 96.56 188 ALA A N 1
ATOM 1397 C CA . ALA A 1 188 ? 8.762 -0.788 4.695 1.00 96.56 188 ALA A CA 1
ATOM 1398 C C . ALA A 1 188 ? 9.824 -0.898 3.601 1.00 96.56 188 ALA A C 1
ATOM 1400 O O . ALA A 1 188 ? 10.867 -0.239 3.667 1.00 96.56 188 ALA A O 1
ATOM 1401 N N . TYR A 1 189 ? 9.575 -1.747 2.611 1.00 96.75 189 TYR A N 1
ATOM 1402 C CA . TYR A 1 189 ? 10.480 -1.986 1.498 1.00 96.75 189 TYR A CA 1
ATOM 1403 C C . TYR A 1 189 ? 9.843 -1.576 0.182 1.00 96.75 189 TYR A C 1
ATOM 1405 O O . TYR A 1 189 ? 8.633 -1.687 -0.030 1.00 96.75 189 TYR A O 1
ATOM 1413 N N . PHE A 1 190 ? 10.707 -1.182 -0.741 1.00 96.38 190 PHE A N 1
ATOM 1414 C CA . PHE A 1 190 ? 10.362 -1.165 -2.148 1.00 96.38 190 PHE A CA 1
ATOM 1415 C C . PHE A 1 190 ? 11.536 -1.660 -2.978 1.00 96.38 190 PHE A C 1
ATOM 1417 O O . PHE A 1 190 ? 12.692 -1.615 -2.550 1.00 96.38 190 PHE A O 1
ATOM 1424 N N . CYS A 1 191 ? 11.248 -2.122 -4.183 1.00 96.06 191 CYS A N 1
ATOM 1425 C CA . CYS A 1 191 ? 12.252 -2.261 -5.220 1.00 96.06 191 CYS A CA 1
ATOM 1426 C C . CYS A 1 191 ? 11.848 -1.431 -6.441 1.00 96.06 191 CYS A C 1
ATOM 1428 O O . CYS A 1 191 ? 10.668 -1.186 -6.697 1.00 96.06 191 CYS A O 1
ATOM 1430 N N . GLU A 1 192 ? 12.847 -0.975 -7.182 1.00 95.25 192 GLU A N 1
ATOM 1431 C CA . GLU A 1 192 ? 12.690 -0.114 -8.349 1.00 95.25 192 GLU A CA 1
ATOM 1432 C C . GLU A 1 192 ? 12.268 -0.958 -9.554 1.00 95.25 192 GLU A C 1
ATOM 1434 O O . GLU A 1 192 ? 12.871 -2.000 -9.845 1.00 95.25 192 GLU A O 1
ATOM 1439 N N . GLY A 1 193 ? 11.232 -0.513 -10.258 1.00 94.88 193 GLY A N 1
ATOM 1440 C CA . GLY A 1 193 ? 10.739 -1.157 -11.465 1.00 94.88 193 GLY A CA 1
ATOM 1441 C C . GLY A 1 193 ? 11.624 -0.878 -12.678 1.00 94.88 193 GLY A C 1
ATOM 1442 O O . GLY A 1 193 ? 12.844 -1.053 -12.657 1.00 94.88 193 GLY A O 1
ATOM 1443 N N . SER A 1 194 ? 11.000 -0.483 -13.784 1.00 94.19 194 SER A N 1
ATOM 1444 C CA . SER A 1 194 ? 11.724 -0.138 -15.012 1.00 94.19 194 SER A CA 1
ATOM 1445 C C . SER A 1 194 ? 12.331 1.267 -14.934 1.00 94.19 194 SER A C 1
ATOM 1447 O O . SER A 1 194 ? 11.757 2.151 -14.307 1.00 94.19 194 SER A O 1
ATOM 1449 N N . GLU A 1 195 ? 13.443 1.513 -15.637 1.00 91.19 195 GLU A N 1
ATOM 1450 C CA . GLU A 1 195 ? 14.040 2.860 -15.737 1.00 91.19 195 GLU A CA 1
ATOM 1451 C C . GLU A 1 195 ? 13.020 3.893 -16.247 1.00 91.19 195 GLU A C 1
ATOM 1453 O O . GLU A 1 195 ? 12.891 4.977 -15.686 1.00 91.19 195 GLU A O 1
ATOM 1458 N N . GLY A 1 196 ? 12.222 3.519 -17.255 1.00 90.88 196 GLY A N 1
ATOM 1459 C CA . GLY A 1 196 ? 11.131 4.357 -17.751 1.00 90.88 196 GLY A CA 1
ATOM 1460 C C . GLY A 1 196 ? 10.075 4.652 -16.685 1.00 90.88 196 GLY A C 1
ATOM 1461 O O . GLY A 1 196 ? 9.630 5.787 -16.580 1.00 90.88 196 GLY A O 1
ATOM 1462 N N . GLY A 1 197 ? 9.708 3.673 -15.856 1.00 91.62 197 GLY A N 1
ATOM 1463 C CA . GLY A 1 197 ? 8.725 3.870 -14.788 1.00 91.62 197 GLY A CA 1
ATOM 1464 C C . GLY A 1 197 ? 9.220 4.764 -13.667 1.00 91.62 197 GLY A C 1
ATOM 1465 O O . GLY A 1 197 ? 8.454 5.572 -13.164 1.00 91.62 197 GLY A O 1
ATOM 1466 N N . GLN A 1 198 ? 10.505 4.684 -13.336 1.00 90.00 198 GLN A N 1
ATOM 1467 C CA . GLN A 1 198 ? 11.140 5.576 -12.367 1.00 90.00 198 GLN A CA 1
ATOM 1468 C C . GLN A 1 198 ? 11.116 7.032 -12.852 1.00 90.00 198 GLN A C 1
ATOM 1470 O O . GLN A 1 198 ? 10.743 7.934 -12.106 1.00 90.00 198 GLN A O 1
ATOM 1475 N N . VAL A 1 199 ? 11.449 7.260 -14.127 1.00 90.38 199 VAL A N 1
ATOM 1476 C CA . VAL A 1 199 ? 11.375 8.593 -14.747 1.00 90.38 199 VAL A CA 1
ATOM 1477 C C . VAL A 1 199 ? 9.932 9.094 -14.806 1.00 90.38 199 VAL A C 1
ATOM 1479 O O . VAL A 1 199 ? 9.664 10.235 -14.436 1.00 90.38 199 VAL A O 1
ATOM 1482 N N . MET A 1 200 ? 8.997 8.247 -15.240 1.00 91.31 200 MET A N 1
ATOM 1483 C CA . MET A 1 200 ? 7.588 8.621 -15.351 1.00 91.31 200 MET A CA 1
ATOM 1484 C C . MET A 1 200 ? 6.959 8.934 -13.994 1.00 91.31 200 MET A C 1
ATOM 1486 O O . MET A 1 200 ? 6.282 9.949 -13.864 1.00 91.31 200 MET A O 1
ATOM 1490 N N . ALA A 1 201 ? 7.236 8.130 -12.967 1.00 90.12 201 ALA A N 1
ATOM 1491 C CA . ALA A 1 201 ? 6.783 8.395 -11.606 1.00 90.12 201 ALA A CA 1
ATOM 1492 C C . ALA A 1 201 ? 7.258 9.769 -11.114 1.00 90.12 201 ALA A C 1
ATOM 1494 O O . ALA A 1 201 ? 6.446 10.560 -10.641 1.00 90.12 201 ALA A O 1
ATOM 1495 N N . GLN A 1 202 ? 8.536 10.106 -11.322 1.00 88.19 202 GLN A N 1
ATOM 1496 C CA . GLN A 1 202 ? 9.061 11.426 -10.958 1.00 88.19 202 GLN A CA 1
ATOM 1497 C C . GLN A 1 202 ? 8.392 12.571 -11.726 1.00 88.19 202 GLN A C 1
ATOM 1499 O O . GLN A 1 202 ? 8.093 13.601 -11.124 1.00 88.19 202 GLN A O 1
ATOM 1504 N N . LEU A 1 203 ? 8.149 12.409 -13.031 1.00 88.94 203 LEU A N 1
ATOM 1505 C CA . LEU A 1 203 ? 7.458 13.420 -13.843 1.00 88.94 203 LEU A CA 1
ATOM 1506 C C . LEU A 1 203 ? 6.024 13.664 -13.364 1.00 88.94 203 LEU A C 1
ATOM 1508 O O . LEU A 1 203 ? 5.559 14.801 -13.398 1.00 88.94 203 LEU A O 1
ATOM 1512 N N . HIS A 1 204 ? 5.367 12.618 -12.868 1.00 86.56 204 HIS A N 1
ATOM 1513 C CA . HIS A 1 204 ? 4.040 12.695 -12.262 1.00 86.56 204 HIS A CA 1
ATOM 1514 C C . HIS A 1 204 ? 4.047 13.185 -10.810 1.00 86.56 204 HIS A C 1
ATOM 1516 O O . HIS A 1 204 ? 2.989 13.323 -10.210 1.00 86.56 204 HIS A O 1
ATOM 1522 N N . GLY A 1 205 ? 5.218 13.458 -10.227 1.00 86.19 205 GLY A N 1
ATOM 1523 C CA . GLY A 1 205 ? 5.332 13.924 -8.844 1.00 86.19 205 GLY A CA 1
ATOM 1524 C C . GLY A 1 205 ? 5.296 12.811 -7.791 1.00 86.19 205 GLY A C 1
ATOM 1525 O O . GLY A 1 205 ? 5.145 13.110 -6.607 1.00 86.19 205 GLY A O 1
ATOM 1526 N N . ARG A 1 206 ? 5.467 11.542 -8.188 1.00 87.19 206 ARG A N 1
ATOM 1527 C CA . ARG A 1 206 ? 5.657 10.399 -7.280 1.00 87.19 206 ARG A CA 1
ATOM 1528 C C . ARG A 1 206 ? 7.137 10.232 -6.954 1.00 87.19 206 ARG A C 1
ATOM 1530 O O . ARG A 1 206 ? 7.949 9.888 -7.812 1.00 87.19 206 ARG A O 1
ATOM 1537 N N . THR A 1 207 ? 7.497 10.484 -5.700 1.00 84.81 207 THR A N 1
ATOM 1538 C CA . THR A 1 207 ? 8.908 10.569 -5.281 1.00 84.81 207 THR A CA 1
ATOM 1539 C C . THR A 1 207 ? 9.389 9.366 -4.470 1.00 84.81 207 THR A C 1
ATOM 1541 O O . THR A 1 207 ? 10.586 9.068 -4.504 1.00 84.81 207 THR A O 1
ATOM 1544 N N . CYS A 1 208 ? 8.480 8.625 -3.819 1.00 87.88 208 CYS A N 1
ATOM 1545 C CA . CYS A 1 208 ? 8.819 7.511 -2.920 1.00 87.88 208 CYS A CA 1
ATOM 1546 C C . CYS A 1 208 ? 9.399 6.275 -3.617 1.00 87.88 208 CYS A C 1
ATOM 1548 O O . CYS A 1 208 ? 9.956 5.406 -2.952 1.00 87.88 208 CYS A O 1
ATOM 1550 N N . SER A 1 209 ? 9.276 6.176 -4.943 1.00 85.62 209 SER A N 1
ATOM 1551 C CA . SER A 1 209 ? 9.818 5.060 -5.720 1.00 85.62 209 SER A CA 1
ATOM 1552 C C . SER A 1 209 ? 11.256 5.290 -6.166 1.00 85.62 209 SER A C 1
ATOM 1554 O O . SER A 1 209 ? 11.814 4.404 -6.804 1.00 85.62 209 SER A O 1
ATOM 1556 N N . THR A 1 210 ? 11.868 6.434 -5.825 1.00 74.56 210 THR A N 1
ATOM 1557 C CA . THR A 1 210 ? 13.226 6.791 -6.255 1.00 74.56 210 THR A CA 1
ATOM 1558 C C . THR A 1 210 ? 14.125 7.056 -5.048 1.00 74.56 210 THR A C 1
ATOM 1560 O O . THR A 1 210 ? 13.863 7.951 -4.248 1.00 74.56 210 THR A O 1
ATOM 1563 N N . GLY A 1 211 ? 15.212 6.291 -4.903 1.00 59.22 211 GLY A N 1
ATOM 1564 C CA . GLY A 1 211 ? 16.049 6.279 -3.691 1.00 59.22 211 GLY A CA 1
ATOM 1565 C C . GLY A 1 211 ? 16.807 7.572 -3.342 1.00 59.22 211 GLY A C 1
ATOM 1566 O O . GLY A 1 211 ? 17.655 7.533 -2.459 1.00 59.22 211 GLY A O 1
ATOM 1567 N N . ASN A 1 212 ? 16.556 8.697 -4.024 1.00 56.69 212 ASN A N 1
ATOM 1568 C CA . ASN A 1 212 ? 17.363 9.917 -3.909 1.00 56.69 212 ASN A CA 1
ATOM 1569 C C . ASN A 1 212 ? 16.596 11.236 -3.683 1.00 56.69 212 ASN A C 1
ATOM 1571 O O . ASN A 1 212 ? 17.278 12.245 -3.548 1.00 56.69 212 ASN A O 1
ATOM 1575 N N . ASN A 1 213 ? 15.252 11.297 -3.640 1.00 47.47 213 ASN A N 1
ATOM 1576 C CA . ASN A 1 213 ? 14.559 12.609 -3.675 1.00 47.47 213 ASN A CA 1
ATOM 1577 C C . ASN A 1 213 ? 13.332 12.815 -2.764 1.00 47.47 213 ASN A C 1
ATOM 1579 O O . ASN A 1 213 ? 12.658 13.837 -2.876 1.00 47.47 213 ASN A O 1
ATOM 1583 N N . GLY A 1 214 ? 13.061 11.925 -1.817 1.00 53.97 214 GLY A N 1
ATOM 1584 C CA . GLY A 1 214 ? 12.016 12.151 -0.818 1.00 53.97 214 GLY A CA 1
ATOM 1585 C C . GLY A 1 214 ? 12.016 10.997 0.151 1.00 53.97 214 GLY A C 1
ATOM 1586 O O . GLY A 1 214 ? 11.424 9.977 -0.157 1.00 53.97 214 GLY A O 1
ATOM 1587 N N . ASP A 1 215 ? 12.763 11.117 1.247 1.00 69.88 215 ASP A N 1
ATOM 1588 C CA . ASP A 1 215 ? 12.923 10.055 2.239 1.00 69.88 215 ASP A CA 1
ATOM 1589 C C . ASP A 1 215 ? 11.559 9.698 2.852 1.00 69.88 215 ASP A C 1
ATOM 1591 O O . ASP A 1 215 ? 11.157 10.240 3.877 1.00 69.88 215 ASP A O 1
ATOM 1595 N N . CYS A 1 216 ? 10.820 8.808 2.185 1.00 82.50 216 CYS A N 1
ATOM 1596 C CA . CYS A 1 216 ? 9.531 8.297 2.644 1.00 82.50 216 CYS A CA 1
ATOM 1597 C C . CYS A 1 216 ? 9.715 7.291 3.795 1.00 82.50 216 CYS A C 1
ATOM 1599 O O . CYS A 1 216 ? 8.759 6.650 4.214 1.00 82.50 216 CYS A O 1
ATOM 1601 N N . GLY A 1 217 ? 10.950 7.114 4.290 1.00 86.88 217 GLY A N 1
ATOM 1602 C CA . GLY A 1 217 ? 11.296 6.137 5.320 1.00 86.88 217 GLY A CA 1
ATOM 1603 C C . GLY A 1 217 ? 11.365 4.700 4.801 1.00 86.88 217 GLY A C 1
ATOM 1604 O O . GLY A 1 217 ? 11.459 3.763 5.594 1.00 86.88 217 GLY A O 1
ATOM 1605 N N . PHE A 1 218 ? 11.317 4.499 3.481 1.00 91.69 218 PHE A N 1
ATOM 1606 C CA . PHE A 1 218 ? 11.323 3.172 2.874 1.00 91.69 218 PHE A CA 1
ATOM 1607 C C . PHE A 1 218 ? 12.737 2.711 2.556 1.00 91.69 218 PHE A C 1
ATOM 1609 O O . PHE A 1 218 ? 13.571 3.456 2.043 1.00 91.69 218 PHE A O 1
ATOM 1616 N N . THR A 1 219 ? 12.997 1.431 2.793 1.00 93.69 219 THR A N 1
ATOM 1617 C CA . THR A 1 219 ? 14.274 0.820 2.438 1.00 93.69 219 THR A CA 1
ATOM 1618 C C . THR A 1 219 ? 14.229 0.335 0.990 1.00 93.69 219 THR A C 1
ATOM 1620 O O . THR A 1 219 ? 13.538 -0.636 0.675 1.00 93.69 219 THR A O 1
ATOM 1623 N N . SER A 1 220 ? 14.995 0.993 0.110 1.00 93.38 220 SER A N 1
ATOM 1624 C CA . SER A 1 220 ? 15.190 0.515 -1.263 1.00 93.38 220 SER A CA 1
ATOM 1625 C C . SER A 1 220 ? 15.966 -0.793 -1.260 1.00 93.38 220 SER A C 1
ATOM 1627 O O . SER A 1 220 ? 17.049 -0.922 -0.682 1.00 93.38 220 SER A O 1
ATOM 1629 N N . MET A 1 221 ? 15.421 -1.756 -1.982 1.00 94.88 221 MET A N 1
ATOM 1630 C CA . MET A 1 221 ? 16.033 -3.043 -2.237 1.00 94.88 221 MET A CA 1
ATOM 1631 C C . MET A 1 221 ? 16.744 -3.054 -3.605 1.00 94.88 221 MET A C 1
ATOM 1633 O O . MET A 1 221 ? 17.250 -4.090 -4.025 1.00 94.88 221 MET A O 1
ATOM 1637 N N . GLY A 1 222 ? 16.852 -1.911 -4.294 1.00 93.19 222 GLY A N 1
ATOM 1638 C CA . GLY A 1 222 ? 17.372 -1.803 -5.662 1.00 93.19 222 GLY A CA 1
ATOM 1639 C C . GLY A 1 222 ? 16.365 -2.321 -6.690 1.00 93.19 222 GLY A C 1
ATOM 1640 O O . GLY A 1 222 ? 15.172 -2.344 -6.422 1.00 93.19 222 GLY A O 1
ATOM 1641 N N . SER A 1 223 ? 16.813 -2.773 -7.863 1.00 95.00 223 SER A N 1
ATOM 1642 C CA . SER A 1 223 ? 15.885 -3.161 -8.939 1.00 95.00 223 SER A CA 1
ATOM 1643 C C . SER A 1 223 ? 15.129 -4.468 -8.666 1.00 95.00 223 SER A C 1
ATOM 1645 O O . SER A 1 223 ? 15.762 -5.500 -8.401 1.00 95.00 223 SER A O 1
ATOM 1647 N N . CYS A 1 224 ? 13.802 -4.452 -8.844 1.00 96.88 224 CYS A N 1
ATOM 1648 C CA . CYS A 1 224 ? 12.911 -5.623 -8.824 1.00 96.88 224 CYS A CA 1
ATOM 1649 C C . CYS A 1 224 ? 13.271 -6.675 -9.880 1.00 96.88 224 CYS A C 1
ATOM 1651 O O . CYS A 1 224 ? 13.020 -7.860 -9.683 1.00 96.88 224 CYS A O 1
ATOM 1653 N N . LEU A 1 225 ? 13.925 -6.253 -10.965 1.00 95.12 225 LEU A N 1
ATOM 1654 C CA . LEU A 1 225 ? 14.368 -7.115 -12.065 1.00 95.12 225 LEU A CA 1
ATOM 1655 C C . LEU A 1 225 ? 15.615 -7.940 -11.702 1.00 95.12 225 LEU A C 1
ATOM 1657 O O . LEU A 1 225 ? 16.051 -8.791 -12.480 1.00 95.12 225 LEU A O 1
ATOM 1661 N N . THR A 1 226 ? 16.216 -7.690 -10.534 1.00 95.88 226 THR A N 1
ATOM 1662 C CA . THR A 1 226 ? 17.334 -8.496 -10.033 1.00 95.88 226 THR A CA 1
ATOM 1663 C C . THR A 1 226 ? 16.871 -9.949 -9.862 1.00 95.88 226 THR A C 1
ATOM 1665 O O . THR A 1 226 ? 15.899 -10.183 -9.141 1.00 95.88 226 THR A O 1
ATOM 1668 N N . PRO A 1 227 ? 17.558 -10.945 -10.456 1.00 94.56 227 PRO A N 1
ATOM 1669 C CA . PRO A 1 227 ? 17.166 -12.344 -10.320 1.00 94.56 227 PRO A CA 1
ATOM 1670 C C . PRO A 1 227 ? 17.025 -12.767 -8.854 1.00 94.56 227 PRO A C 1
ATOM 1672 O O . PRO A 1 227 ? 17.946 -12.590 -8.058 1.00 94.56 227 PRO A O 1
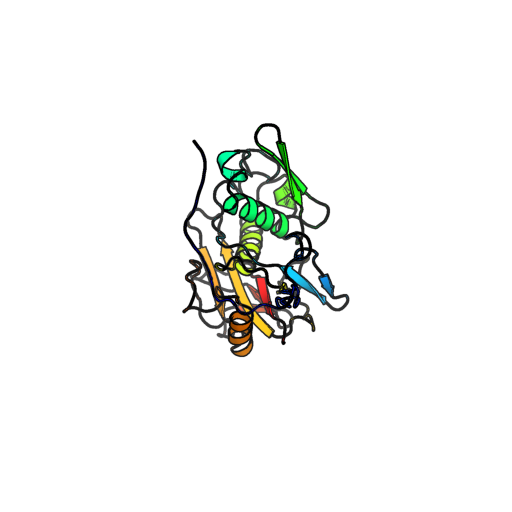ATOM 1675 N N . GLY A 1 228 ? 15.865 -13.331 -8.511 1.00 93.56 228 GLY A N 1
ATOM 1676 C CA . GLY A 1 228 ? 15.549 -13.766 -7.149 1.00 93.56 228 GLY A CA 1
ATOM 1677 C C . GLY A 1 228 ? 15.092 -12.654 -6.201 1.00 93.56 228 GLY A C 1
ATOM 1678 O O . GLY A 1 228 ? 14.864 -12.951 -5.033 1.00 93.56 228 GLY A O 1
ATOM 1679 N N . ARG A 1 229 ? 14.941 -11.401 -6.663 1.00 96.88 229 ARG A N 1
ATOM 1680 C CA . ARG A 1 229 ? 14.358 -10.336 -5.833 1.00 96.88 229 ARG A CA 1
ATOM 1681 C C . ARG A 1 229 ? 12.862 -10.508 -5.642 1.00 96.88 229 ARG A C 1
ATOM 1683 O O . ARG A 1 229 ? 12.394 -10.337 -4.527 1.00 96.88 229 ARG A O 1
ATOM 1690 N N . CYS A 1 230 ? 12.147 -10.833 -6.711 1.00 98.19 230 CYS A N 1
ATOM 1691 C CA . CYS A 1 230 ? 10.713 -11.076 -6.685 1.00 98.19 230 CYS A CA 1
ATOM 1692 C C . CYS A 1 230 ? 10.376 -12.313 -7.514 1.00 98.19 230 CYS A C 1
ATOM 1694 O O . CYS A 1 230 ? 11.065 -12.635 -8.490 1.00 98.19 230 CYS A O 1
ATOM 1696 N N . GLY A 1 231 ? 9.299 -12.991 -7.131 1.00 97.81 231 GLY A N 1
ATOM 1697 C CA . GLY A 1 231 ? 8.576 -13.873 -8.034 1.00 97.81 231 GLY A CA 1
ATOM 1698 C C . GLY A 1 231 ? 7.931 -13.080 -9.173 1.00 97.81 231 GLY A C 1
ATOM 1699 O O . GLY A 1 231 ? 7.799 -11.857 -9.118 1.00 97.81 231 GLY A O 1
ATOM 1700 N N . VAL A 1 232 ? 7.526 -13.785 -10.228 1.00 96.44 232 VAL A N 1
ATOM 1701 C CA . VAL A 1 232 ? 6.802 -13.185 -11.353 1.00 96.44 232 VAL A CA 1
ATOM 1702 C C . VAL A 1 232 ? 5.582 -14.040 -11.665 1.00 96.44 232 VAL A C 1
ATOM 1704 O O . VAL A 1 232 ? 5.722 -15.222 -11.977 1.00 96.44 232 VAL A O 1
ATOM 1707 N N . SER A 1 233 ? 4.399 -13.431 -11.618 1.00 95.00 233 SER A N 1
ATOM 1708 C CA . SER A 1 233 ? 3.125 -14.050 -11.989 1.00 95.00 233 SER A CA 1
ATOM 1709 C C . SER A 1 233 ? 2.501 -13.251 -13.128 1.00 95.00 233 SER A C 1
ATOM 1711 O O . SER A 1 233 ? 2.246 -12.058 -12.995 1.00 95.00 233 SER A O 1
ATOM 1713 N N . GLN A 1 234 ? 2.339 -13.886 -14.293 1.00 91.38 234 GLN A N 1
ATOM 1714 C CA . GLN A 1 234 ? 1.782 -13.266 -15.509 1.00 91.38 234 GLN A CA 1
ATOM 1715 C C . GLN A 1 234 ? 2.440 -11.921 -15.893 1.00 91.38 234 GLN A C 1
ATOM 1717 O O . GLN A 1 234 ? 1.784 -11.002 -16.368 1.00 91.38 234 GLN A O 1
ATOM 1722 N N . GLY A 1 235 ? 3.756 -11.801 -15.685 1.00 90.50 235 GLY A N 1
ATOM 1723 C CA . GLY A 1 235 ? 4.520 -10.580 -15.975 1.00 90.50 235 GLY A CA 1
ATOM 1724 C C . GLY A 1 235 ? 4.491 -9.518 -14.869 1.00 90.50 235 GLY A C 1
ATOM 1725 O O . GLY A 1 235 ? 5.197 -8.520 -14.983 1.00 90.50 235 GLY A O 1
ATOM 1726 N N . THR A 1 236 ? 3.743 -9.741 -13.788 1.00 95.06 236 THR A N 1
ATOM 1727 C CA . THR A 1 236 ? 3.726 -8.887 -12.595 1.00 95.06 236 THR A CA 1
ATOM 1728 C C . THR A 1 236 ? 4.726 -9.399 -11.563 1.00 95.06 236 THR A C 1
ATOM 1730 O O . THR A 1 236 ? 4.777 -10.599 -11.295 1.00 95.06 236 THR A O 1
ATOM 1733 N N . HIS A 1 237 ? 5.516 -8.498 -10.974 1.00 97.38 237 HIS A N 1
ATOM 1734 C CA . HIS A 1 237 ? 6.419 -8.832 -9.874 1.00 97.38 237 HIS A CA 1
ATOM 1735 C C . HIS A 1 237 ? 5.608 -8.995 -8.584 1.00 97.38 237 HIS A C 1
ATOM 1737 O O . HIS A 1 237 ? 4.814 -8.129 -8.216 1.00 97.38 237 HIS A O 1
ATOM 1743 N N . VAL A 1 238 ? 5.781 -10.137 -7.934 1.00 97.50 238 VAL A N 1
ATOM 1744 C CA . VAL A 1 238 ? 5.025 -10.576 -6.754 1.00 97.50 238 VAL A CA 1
ATOM 1745 C C . VAL A 1 238 ? 5.990 -11.245 -5.781 1.00 97.50 238 VAL A C 1
ATOM 1747 O O . VAL A 1 238 ? 7.095 -11.606 -6.184 1.00 97.50 238 VAL A O 1
ATOM 1750 N 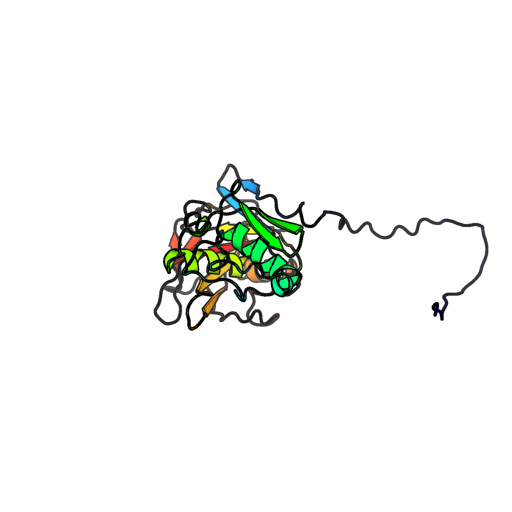N . ALA A 1 239 ? 5.591 -11.459 -4.528 1.00 97.50 239 ALA A N 1
ATOM 1751 C CA . ALA A 1 239 ? 6.393 -12.216 -3.565 1.00 97.50 239 ALA A CA 1
ATOM 1752 C C . ALA A 1 239 ? 7.863 -11.731 -3.494 1.00 97.50 239 ALA A C 1
ATOM 1754 O O . ALA A 1 239 ? 8.804 -12.514 -3.665 1.00 97.50 239 ALA A O 1
ATOM 1755 N N . CYS A 1 240 ? 8.069 -10.422 -3.333 1.00 98.44 240 CYS A N 1
ATOM 1756 C CA . CYS A 1 240 ? 9.395 -9.827 -3.235 1.00 98.44 240 CYS A CA 1
ATOM 1757 C C . CYS A 1 240 ? 10.060 -10.151 -1.893 1.00 98.44 240 CYS A C 1
ATOM 1759 O O . CYS A 1 240 ? 9.412 -10.256 -0.850 1.00 98.44 240 CYS A O 1
ATOM 1761 N N . SER A 1 241 ? 11.382 -10.304 -1.924 1.00 97.81 241 SER A N 1
ATOM 1762 C CA . SER A 1 241 ? 12.178 -10.684 -0.766 1.00 97.81 241 SER A CA 1
ATOM 1763 C C . SER A 1 241 ? 13.025 -9.527 -0.236 1.00 97.81 241 SER A C 1
ATOM 1765 O O . SER A 1 241 ? 13.673 -8.783 -0.982 1.00 97.81 241 SER A O 1
ATOM 1767 N N . ALA A 1 242 ? 13.076 -9.416 1.087 1.00 96.75 242 ALA A N 1
ATOM 1768 C CA . ALA A 1 242 ? 13.998 -8.560 1.824 1.00 96.75 242 ALA A CA 1
ATOM 1769 C C . ALA A 1 242 ? 14.398 -9.248 3.130 1.00 96.75 242 ALA A C 1
ATOM 1771 O O . ALA A 1 242 ? 13.626 -10.006 3.707 1.00 96.75 242 ALA A O 1
ATOM 1772 N N . ALA A 1 243 ? 15.640 -9.027 3.571 1.00 93.69 243 ALA A N 1
ATOM 1773 C CA . ALA A 1 243 ? 16.164 -9.584 4.823 1.00 93.69 243 ALA A CA 1
ATOM 1774 C C . ALA A 1 243 ? 15.959 -11.112 5.004 1.00 93.69 243 ALA A C 1
ATOM 1776 O O . ALA A 1 243 ? 15.868 -11.604 6.123 1.00 93.69 243 ALA A O 1
ATOM 1777 N N . GLY A 1 244 ? 15.913 -11.879 3.906 1.00 94.00 244 GLY A N 1
ATOM 1778 C CA . GLY A 1 244 ? 15.716 -13.335 3.934 1.00 94.00 244 GLY A CA 1
ATOM 1779 C C . GLY A 1 244 ? 14.266 -13.800 4.117 1.00 94.00 244 GLY A C 1
ATOM 1780 O O . GLY A 1 244 ? 14.042 -15.005 4.205 1.00 94.00 244 GLY A O 1
ATOM 1781 N N . LYS A 1 245 ? 13.298 -12.877 4.141 1.00 96.62 245 LYS A N 1
ATOM 1782 C CA . LYS A 1 245 ? 11.858 -13.150 4.133 1.00 96.62 245 LYS A CA 1
ATOM 1783 C C . LYS A 1 245 ? 11.252 -12.736 2.790 1.00 96.62 245 LYS A C 1
ATOM 1785 O O . LYS A 1 245 ? 11.746 -11.814 2.142 1.00 96.62 245 LYS A O 1
ATOM 1790 N N . THR A 1 246 ? 10.200 -13.435 2.384 1.00 98.00 246 THR A N 1
ATOM 1791 C CA . THR A 1 246 ? 9.339 -13.076 1.255 1.00 98.00 246 THR A CA 1
ATOM 1792 C C . THR A 1 246 ? 8.045 -12.495 1.796 1.00 98.00 246 THR A C 1
ATOM 1794 O O . THR A 1 246 ? 7.532 -13.015 2.782 1.00 98.00 246 THR A O 1
ATOM 1797 N N . TYR A 1 247 ? 7.559 -11.438 1.157 1.00 98.62 247 TYR A N 1
ATOM 1798 C CA . TYR A 1 247 ? 6.385 -10.686 1.586 1.00 98.62 247 TYR A CA 1
ATOM 1799 C C . TYR A 1 247 ? 5.322 -10.673 0.495 1.00 98.62 247 TYR A C 1
ATOM 1801 O O . TYR A 1 247 ? 5.659 -10.689 -0.700 1.00 98.62 247 TYR A O 1
ATOM 1809 N N . HIS A 1 248 ? 4.059 -10.531 0.888 1.00 98.50 248 HIS A N 1
ATOM 1810 C CA . HIS A 1 248 ? 3.023 -10.095 -0.049 1.00 98.50 248 HIS A CA 1
ATOM 1811 C C . HIS A 1 248 ? 3.417 -8.759 -0.686 1.00 98.50 248 HIS A C 1
ATOM 1813 O O . HIS A 1 248 ? 4.082 -7.917 -0.081 1.00 98.50 248 HIS A O 1
ATOM 1819 N N . THR A 1 249 ? 3.129 -8.614 -1.977 1.00 98.56 249 THR A N 1
ATOM 1820 C CA . THR A 1 249 ? 3.716 -7.551 -2.800 1.00 98.56 249 THR A CA 1
ATOM 1821 C C . THR A 1 249 ? 2.676 -6.945 -3.714 1.00 98.56 249 THR A C 1
ATOM 1823 O O . THR A 1 249 ? 2.042 -7.653 -4.500 1.00 98.56 249 THR A O 1
ATOM 1826 N N . LEU A 1 250 ? 2.607 -5.618 -3.686 1.00 98.12 250 LEU A N 1
ATOM 1827 C CA . LEU A 1 250 ? 1.823 -4.824 -4.615 1.00 98.12 250 LEU A CA 1
ATOM 1828 C C . LEU A 1 250 ? 2.759 -4.092 -5.574 1.00 98.12 250 LEU A C 1
ATOM 1830 O O . LEU A 1 250 ? 3.690 -3.411 -5.152 1.00 98.12 250 LEU A O 1
ATOM 1834 N N . SER A 1 251 ? 2.523 -4.232 -6.872 1.00 97.81 251 SER A N 1
ATOM 1835 C CA . SER A 1 251 ? 3.287 -3.547 -7.913 1.00 97.81 251 SER A CA 1
ATOM 1836 C C . SER A 1 251 ? 2.499 -2.378 -8.479 1.00 97.81 251 SER A C 1
ATOM 1838 O O . SER A 1 251 ? 1.331 -2.540 -8.834 1.00 97.81 251 SER A O 1
ATOM 1840 N N . THR A 1 252 ? 3.154 -1.227 -8.615 1.00 96.38 252 THR A N 1
ATOM 1841 C CA . THR A 1 252 ? 2.557 -0.029 -9.205 1.00 96.38 252 THR A CA 1
ATOM 1842 C C . THR A 1 252 ? 3.030 0.207 -10.626 1.00 96.38 252 THR A C 1
ATOM 1844 O O . THR A 1 252 ? 4.168 -0.093 -11.009 1.00 96.38 252 THR A O 1
ATOM 1847 N N . TYR A 1 253 ? 2.123 0.763 -11.415 1.00 94.94 253 TYR A N 1
ATOM 1848 C CA . TYR A 1 253 ? 2.350 1.162 -12.787 1.00 94.94 253 TYR A CA 1
ATOM 1849 C C . TYR A 1 253 ? 1.817 2.574 -12.990 1.00 94.94 253 TYR A C 1
ATOM 1851 O O . TYR A 1 253 ? 0.791 2.947 -12.424 1.00 94.94 253 TYR A O 1
ATOM 1859 N N . VAL A 1 254 ? 2.512 3.345 -13.812 1.00 93.00 254 VAL A N 1
ATOM 1860 C CA . VAL A 1 254 ? 2.144 4.714 -14.174 1.00 93.00 254 VAL A CA 1
ATOM 1861 C C . VAL A 1 254 ? 1.736 4.769 -15.643 1.00 93.00 254 VAL A C 1
ATOM 1863 O O . VAL A 1 254 ? 2.118 3.905 -16.447 1.00 93.00 254 VAL A O 1
ATOM 1866 N N . ASP A 1 255 ? 0.908 5.752 -15.973 1.00 90.75 255 ASP A N 1
ATOM 1867 C CA . ASP A 1 255 ? 0.511 6.045 -17.344 1.00 90.75 255 ASP A CA 1
ATOM 1868 C C . ASP A 1 255 ? 1.660 6.711 -18.122 1.00 90.75 255 ASP A C 1
ATOM 1870 O O . ASP A 1 255 ? 2.730 7.036 -17.591 1.00 90.75 255 ASP A O 1
ATOM 1874 N N . VAL A 1 256 ? 1.445 6.860 -19.426 1.00 84.88 256 VAL A N 1
ATOM 1875 C CA . VAL A 1 256 ? 2.299 7.663 -20.305 1.00 84.88 256 VAL A CA 1
ATOM 1876 C C . VAL A 1 256 ? 1.572 8.971 -20.638 1.00 84.88 256 VAL A C 1
ATOM 1878 O O . VAL A 1 256 ? 0.354 8.922 -20.804 1.00 84.88 256 VAL A O 1
ATOM 1881 N N . PRO A 1 257 ? 2.271 10.117 -20.751 1.00 67.56 257 PRO A N 1
ATOM 1882 C CA . PRO A 1 257 ? 1.651 11.401 -21.076 1.00 67.56 257 PRO A CA 1
ATOM 1883 C C . PRO A 1 257 ? 1.126 11.467 -22.513 1.00 67.56 257 PRO A C 1
ATOM 1885 O O . PRO A 1 257 ? 1.672 10.745 -23.385 1.00 67.56 257 PRO A O 1
#

Foldseek 3Di:
DDDDDDDDDDDDDDDDDDDPPPPPPPVPPDDPVVQAAWDADPQAWIKGKFQQQALQPPQAALQWACQDCNGHPLELVQCVDPNSVVNVLQLQQQAADAPDWHWHDRPPDIDIRGYHQNQHNVSNGHGQDPQSQFSSQQSNLLRHANVSDMDMKIKDFPGPSGHHGDDLQFNAWAKKWTWGSNPPDGATEIEGEDPVNVVQCVVRRRDSSDPPGRPSVHDYPYHLPPPPQADADPNGGAQGDDPRHTTGMMTITHGDD

Sequence (257 aa):
MLTFAVGACTDDFGVDPEPECDALEFRGGGSATETRDPGGDPDGGLWLGNGLENPTVDGVNPEHGLNTPEGMAERGDLLGDTHHHALMEYLVECALPAGHSISKSVGDDTVVFEGLVGMAPEWEDDACDEDCQEWVSACLLARTNITGQEVFIGLRADHETVGTQPSPLFPVYEASWYGNLFAPNPVAYFCEGSEGGQVMAQLHGRTCSTGNNGDCGFTSMGSCLTPGRCGVSQGTHVACSAAGKTYHTLSTYVDVP

Radius of gyration: 21.12 Å; chains: 1; bounding box: 38×69×41 Å

Secondary structure (DSSP, 8-state):
----------------S--------------TTTT--PEEPTTS-EEEE--BS----TTB-TTS-TTSTTTB---HHHHTSHHHHHHHHHHHHHHSBTT-EEEEEETTEEEEEE-BB-S-GGGGTS---HHHHHHHHHHHHHTB-TT----EEEEEESSTTT-SPPPSSS-EEEEEEEEESSSSS-EEEEEE--HHHHHHHHHTT--TTSTTS---S-EEEEETTSTTSSEEETTEEESEEETTEEE-EEEEEE---